Protein 8EXK (pdb70)

Secondary structure (DSSP, 8-state):
-HHHHHHHHHHT-HHHHHHHHHHHS-----HHHHSGGGGGG-S-TT----TTTEEE-S-SS--EEEEEEEEETTTTEEEEEEPPPPTTTHHHHHHHHHHTTB-EEEE-S-SEETTEE-S---S-SSTTS-EEETTTTEEEEEEEEEE-SSEEEEEEEEEETTT--EEEEEEEEE-S--TT---S-HHHHHHHHHHHHHTTTT-TTSBPEEEESSSSSSHHHHHHHHHHHHHHHHHHT-GGG--HHHHHHHHTTTSTT-S-SHHHHHHHHHHHHHHHHHHHT-TTHHHHHHHHHT---/--S--

Structure (mmCIF, N/CA/C/O backbone):
data_8EXK
#
_entry.id   8EXK
#
_cell.length_a   88.493
_cell.length_b   88.493
_cell.length_c   130.411
_cell.angle_alpha   90.000
_cell.angle_beta   90.000
_cell.angle_gamma   90.000
#
_symmetry.space_group_name_H-M   'P 43 21 2'
#
loop_
_entity.id
_entity.type
_entity.pdbx_description
1 polymer 'Tyrosine-protein phosphatase non-receptor type 1'
2 polymer 'Tyrosine-protein kinase JAK2 activation loop peptide'
3 non-polymer 'PHOSPHATE ION'
4 water water
#
loop_
_atom_site.group_PDB
_atom_site.id
_atom_site.type_symbol
_atom_site.label_atom_id
_atom_site.label_alt_id
_atom_site.label_comp_id
_atom_site.label_asym_id
_atom_site.label_entity_id
_atom_site.label_seq_id
_atom_site.pdbx_PDB_ins_code
_atom_site.Cartn_x
_atom_site.Cartn_y
_atom_site.Cartn_z
_atom_site.occupancy
_atom_site.B_iso_or_equiv
_atom_site.auth_seq_id
_atom_site.auth_comp_id
_atom_site.auth_asym_id
_atom_site.auth_atom_id
_atom_site.pdbx_PDB_model_num
ATOM 1 N N . MET A 1 1 ? -8.659 -35.143 -20.115 1.00 91.17 3 MET A N 1
ATOM 2 C CA . MET A 1 1 ? -7.687 -35.093 -19.022 1.00 91.64 3 MET A CA 1
ATOM 3 C C . MET A 1 1 ? -8.340 -34.521 -17.766 1.00 87.55 3 MET A C 1
ATOM 4 O O . MET A 1 1 ? -7.941 -34.827 -16.637 1.00 85.64 3 MET A O 1
ATOM 9 N N . GLU A 1 2 ? -9.357 -33.685 -17.986 1.00 86.82 4 GLU A N 1
ATOM 10 C CA . GLU A 1 2 ? -10.108 -33.108 -16.878 1.00 86.87 4 GLU A CA 1
ATOM 11 C C . GLU A 1 2 ? -10.862 -34.173 -16.100 1.00 90.69 4 GLU A C 1
ATOM 12 O O . GLU A 1 2 ? -11.153 -33.983 -14.912 1.00 91.66 4 GLU A O 1
ATOM 18 N N . LYS A 1 3 ? -11.204 -35.286 -16.755 1.00 88.09 5 LYS A N 1
ATOM 19 C CA . LYS A 1 3 ? -11.811 -36.402 -16.042 1.00 86.26 5 LYS A CA 1
ATOM 20 C C . LYS A 1 3 ? -10.911 -36.855 -14.903 1.00 86.73 5 LYS A C 1
ATOM 21 O O . LYS A 1 3 ? -11.337 -36.911 -13.743 1.00 88.09 5 LYS A O 1
ATOM 23 N N . GLU A 1 4 ? -9.646 -37.147 -15.214 1.00 87.20 6 GLU A N 1
ATOM 24 C CA . GLU A 1 4 ? -8.707 -37.604 -14.195 1.00 87.88 6 GLU A CA 1
ATOM 25 C C . GLU A 1 4 ? -8.541 -36.578 -13.077 1.00 88.53 6 GLU A C 1
ATOM 26 O O . GLU A 1 4 ? -8.383 -36.957 -11.910 1.00 84.40 6 GLU A O 1
ATOM 32 N N . PHE A 1 5 ? -8.595 -35.280 -13.404 1.00 90.07 7 PHE A N 1
ATOM 33 C CA . PHE A 1 5 ? -8.433 -34.242 -12.387 1.00 85.26 7 PHE A CA 1
ATOM 34 C C . PHE A 1 5 ? -9.687 -34.097 -11.532 1.00 84.94 7 PHE A C 1
ATOM 35 O O . PHE A 1 5 ? -9.596 -33.992 -10.304 1.00 83.09 7 PHE A O 1
ATOM 43 N N . GLU A 1 6 ? -10.862 -34.050 -12.168 1.00 86.18 8 GLU A N 1
ATOM 44 C CA . GLU A 1 6 ? -12.102 -33.911 -11.409 1.00 86.56 8 GLU A CA 1
ATOM 45 C C . GLU A 1 6 ? -12.261 -35.049 -10.408 1.00 86.13 8 GLU A C 1
ATOM 46 O O . GLU A 1 6 ? -12.749 -34.842 -9.290 1.00 85.69 8 GLU A O 1
ATOM 48 N N . GLN A 1 7 ? -11.820 -36.253 -10.782 1.00 84.49 9 GLN A N 1
ATOM 49 C CA . GLN A 1 7 ? -11.933 -37.403 -9.891 1.00 85.43 9 GLN A CA 1
ATOM 50 C C . GLN A 1 7 ? -11.021 -37.258 -8.678 1.00 85.83 9 GLN A C 1
ATOM 51 O O . GLN A 1 7 ? -11.471 -37.387 -7.532 1.00 84.35 9 GLN A O 1
ATOM 57 N N . ILE A 1 8 ? -9.728 -37.011 -8.914 1.00 87.22 10 ILE A N 1
ATOM 58 C CA . ILE A 1 8 ? -8.772 -36.898 -7.815 1.00 81.76 10 ILE A CA 1
ATOM 59 C C . ILE A 1 8 ? -9.204 -35.812 -6.842 1.00 81.63 10 ILE A C 1
ATOM 60 O O . ILE A 1 8 ? -9.043 -35.949 -5.623 1.00 81.77 10 ILE A O 1
ATOM 65 N N . ASP A 1 9 ? -9.770 -34.721 -7.363 1.00 83.52 11 ASP A N 1
ATOM 66 C CA . ASP A 1 9 ? -10.185 -33.617 -6.506 1.00 83.16 11 ASP A CA 1
ATOM 67 C C . ASP A 1 9 ? -11.362 -34.012 -5.622 1.00 84.94 11 ASP A C 1
ATOM 68 O O . ASP A 1 9 ? -11.417 -33.628 -4.447 1.00 85.11 11 ASP A O 1
ATOM 73 N N . LYS A 1 10 ? -12.317 -34.769 -6.167 1.00 85.22 12 LYS A N 1
ATOM 74 C CA . LYS A 1 10 ? -13.416 -35.264 -5.345 1.00 83.46 12 LYS A CA 1
ATOM 75 C C . LYS A 1 10 ? -12.917 -36.304 -4.350 1.00 83.72 12 LYS A C 1
ATOM 76 O O . LYS A 1 10 ? -13.248 -36.254 -3.160 1.00 84.81 12 LYS A O 1
ATOM 78 N N . SER A 1 11 ? -12.094 -37.243 -4.820 1.00 84.57 13 SER A N 1
ATOM 79 C CA . SER A 1 11 ? -11.572 -38.296 -3.958 1.00 85.61 13 SER A CA 1
ATOM 80 C C . SER A 1 11 ? -10.512 -37.798 -2.978 1.00 82.55 13 SER A C 1
ATOM 81 O O . SER A 1 11 ? -10.238 -38.485 -1.987 1.00 76.90 13 SER A O 1
ATOM 84 N N . GLY A 1 12 ? -9.911 -36.638 -3.230 1.00 82.88 14 GLY A N 1
ATOM 85 C CA . GLY A 1 12 ? -8.898 -36.098 -2.329 1.00 82.69 14 GLY A CA 1
ATOM 86 C C . GLY A 1 12 ? -7.625 -36.917 -2.260 1.00 81.56 14 GLY A C 1
ATOM 87 O O . GLY A 1 12 ? -7.039 -37.062 -1.178 1.00 78.37 14 GLY A O 1
ATOM 88 N N . SER A 1 13 ? -7.173 -37.442 -3.398 1.00 79.63 15 SER A N 1
ATOM 89 C CA . SER A 1 13 ? -6.072 -38.396 -3.450 1.00 80.27 15 SER A CA 1
ATOM 90 C C . SER A 1 13 ? -4.737 -37.759 -3.824 1.00 78.56 15 SER A C 1
ATOM 91 O O . SER A 1 13 ? -3.771 -38.488 -4.081 1.00 75.36 15 SER A O 1
ATOM 94 N N . TRP A 1 14 ? -4.656 -36.423 -3.853 1.00 77.48 16 TRP A N 1
ATOM 95 C CA . TRP A 1 14 ? -3.464 -35.766 -4.388 1.00 74.27 16 TRP A CA 1
ATOM 96 C C . TRP A 1 14 ? -2.210 -36.147 -3.602 1.00 70.24 16 TRP A 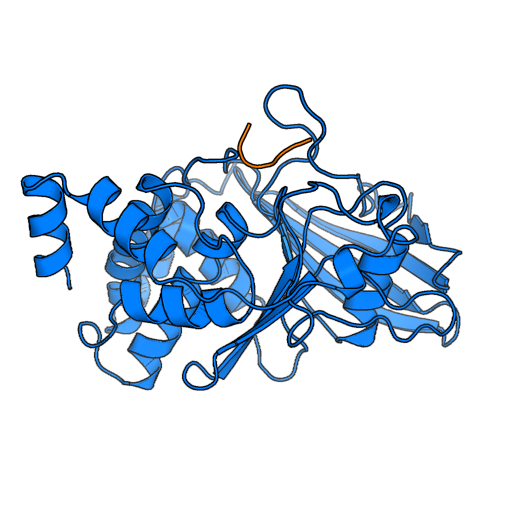C 1
ATOM 97 O O . TRP A 1 14 ? -1.154 -36.399 -4.194 1.00 70.16 16 TRP A O 1
ATOM 108 N N . ALA A 1 15 ? -2.309 -36.220 -2.273 1.00 69.27 17 ALA A N 1
ATOM 109 C CA . ALA A 1 15 ? -1.138 -36.588 -1.482 1.00 66.32 17 ALA A CA 1
ATOM 110 C C . ALA A 1 15 ? -0.740 -38.044 -1.703 1.00 69.63 17 ALA A C 1
ATOM 111 O O . ALA A 1 15 ? 0.450 -38.374 -1.662 1.00 69.28 17 ALA A O 1
ATOM 113 N N . ALA A 1 16 ? -1.712 -38.926 -1.936 1.00 70.92 18 ALA A N 1
ATOM 114 C CA . ALA A 1 16 ? -1.382 -40.316 -2.221 1.00 71.02 18 ALA A CA 1
ATOM 115 C C . ALA A 1 16 ? -0.671 -40.443 -3.560 1.00 68.21 18 ALA A C 1
ATOM 116 O O . ALA A 1 16 ? 0.292 -41.205 -3.690 1.00 68.82 18 ALA A O 1
ATOM 118 N N . ILE A 1 17 ? -1.132 -39.697 -4.564 1.00 71.82 19 ILE A N 1
ATOM 119 C CA . ILE A 1 17 ? -0.488 -39.724 -5.874 1.00 69.16 19 ILE A CA 1
ATOM 120 C C . ILE A 1 17 ? 0.927 -39.178 -5.784 1.00 69.54 19 ILE A C 1
ATOM 121 O O . ILE A 1 17 ? 1.867 -39.754 -6.348 1.00 67.75 19 ILE A O 1
ATOM 126 N N . TYR A 1 18 ? 1.103 -38.058 -5.076 1.00 67.95 20 TYR A N 1
ATOM 127 C CA . TYR A 1 18 ? 2.437 -37.489 -4.923 1.00 66.69 20 TYR A CA 1
ATOM 128 C C . TYR A 1 18 ? 3.366 -38.463 -4.208 1.00 66.85 20 TYR A C 1
ATOM 129 O O . TYR A 1 18 ? 4.528 -38.627 -4.601 1.00 64.68 20 TYR A O 1
ATOM 138 N N . GLN A 1 19 ? 2.867 -39.144 -3.173 1.00 69.61 21 GLN A N 1
ATOM 139 C CA . GLN A 1 19 ? 3.685 -40.151 -2.506 1.00 68.29 21 GLN A CA 1
ATOM 140 C C . GLN A 1 19 ? 4.009 -41.308 -3.444 1.00 65.93 21 GLN A C 1
ATOM 141 O O . GLN A 1 19 ? 5.110 -41.873 -3.386 1.00 65.56 21 GLN A O 1
ATOM 147 N N . ASP A 1 20 ? 3.069 -41.669 -4.325 1.00 66.60 22 ASP A N 1
ATOM 148 C CA . ASP A 1 20 ? 3.344 -42.717 -5.305 1.00 66.00 22 ASP A CA 1
ATOM 149 C C . ASP A 1 20 ? 4.522 -42.339 -6.196 1.00 66.32 22 ASP A C 1
ATOM 150 O O . ASP A 1 20 ? 5.368 -43.183 -6.512 1.00 64.72 22 ASP A O 1
ATOM 155 N N . ILE A 1 21 ? 4.602 -41.068 -6.595 1.00 66.08 23 ILE A N 1
ATOM 156 C CA . ILE A 1 21 ? 5.693 -40.627 -7.459 1.00 63.14 23 ILE A CA 1
ATOM 157 C C . ILE A 1 21 ? 7.026 -40.711 -6.725 1.00 56.28 23 ILE A C 1
ATOM 158 O O . ILE A 1 21 ? 8.008 -41.237 -7.261 1.00 55.32 23 ILE A O 1
ATOM 163 N N . ARG A 1 22 ? 7.071 -40.221 -5.480 1.00 58.69 24 ARG A N 1
ATOM 164 C CA . ARG A 1 22 ? 8.288 -40.319 -4.675 1.00 60.44 24 ARG A CA 1
ATOM 165 C C . ARG A 1 22 ? 8.775 -41.758 -4.587 1.00 59.83 24 ARG A C 1
ATOM 166 O O . ARG A 1 22 ? 9.976 -42.025 -4.696 1.00 59.38 24 ARG A O 1
ATOM 170 N N . HIS A 1 23 ? 7.853 -42.702 -4.398 1.00 64.92 25 HIS A N 1
ATOM 171 C CA . HIS A 1 23 ? 8.256 -44.095 -4.244 1.00 63.15 25 HIS A CA 1
ATOM 172 C C . HIS A 1 23 ? 8.821 -44.650 -5.545 1.00 57.31 25 HIS A C 1
ATOM 173 O O . HIS A 1 23 ? 9.844 -45.336 -5.540 1.00 60.35 25 HIS A O 1
ATOM 180 N N . GLU A 1 24 ? 8.190 -44.336 -6.670 1.00 59.69 26 GLU A N 1
ATOM 181 C CA . GLU A 1 24 ? 8.590 -44.885 -7.958 1.00 57.20 26 GLU A CA 1
ATOM 182 C C . GLU A 1 24 ? 9.767 -44.158 -8.600 1.00 55.71 26 GLU A C 1
ATOM 183 O O . GLU A 1 24 ? 10.339 -44.679 -9.568 1.00 52.34 26 GLU A O 1
ATOM 189 N N . ALA A 1 25 ? 10.143 -42.987 -8.089 1.00 54.61 27 ALA A N 1
ATOM 190 C CA . ALA A 1 25 ? 11.124 -42.140 -8.758 1.00 54.39 27 ALA A CA 1
ATOM 191 C C . ALA A 1 25 ? 12.501 -42.792 -8.808 1.00 50.37 27 ALA A C 1
ATOM 192 O O . ALA A 1 25 ? 12.904 -43.522 -7.899 1.00 51.42 27 ALA A O 1
ATOM 194 N N . SER A 1 26 ? 13.236 -42.490 -9.879 1.00 48.68 28 SER A N 1
ATOM 195 C CA . SER A 1 26 ? 14.577 -43.024 -10.061 1.00 47.38 28 SER A CA 1
ATOM 196 C C . SER A 1 26 ? 15.480 -42.673 -8.883 1.00 55.29 28 SER A C 1
ATOM 197 O O . SER A 1 26 ? 15.298 -41.659 -8.201 1.00 50.14 28 SER A O 1
ATOM 200 N N . ASP A 1 27 ? 16.481 -43.523 -8.664 1.00 50.91 29 ASP A N 1
ATOM 201 C CA . ASP A 1 27 ? 17.469 -43.331 -7.606 1.00 53.47 29 ASP A CA 1
ATOM 202 C C . ASP A 1 27 ? 18.818 -43.694 -8.216 1.00 53.42 29 ASP A C 1
ATOM 203 O O . ASP A 1 27 ? 19.160 -44.874 -8.318 1.00 60.48 29 ASP A O 1
ATOM 208 N N . PHE A 1 28 ? 19.553 -42.695 -8.665 1.00 45.51 30 PHE A N 1
ATOM 209 C CA . PHE A 1 28 ? 20.859 -42.889 -9.265 1.00 47.40 30 PHE A CA 1
ATOM 210 C C . PHE A 1 28 ? 21.934 -42.314 -8.352 1.00 47.99 30 PHE A C 1
ATOM 211 O O . PHE A 1 28 ? 21.640 -41.475 -7.493 1.00 52.76 30 PHE A O 1
ATOM 219 N N . PRO A 1 29 ? 23.184 -42.760 -8.475 1.00 44.29 31 PRO A N 1
ATOM 220 C CA . PRO A 1 29 ? 24.218 -42.297 -7.547 1.00 47.47 31 PRO A CA 1
ATOM 221 C C . PRO A 1 29 ? 24.614 -40.852 -7.820 1.00 50.72 31 PRO A C 1
ATOM 222 O O . PRO A 1 29 ? 24.523 -40.360 -8.948 1.00 45.97 31 PRO A O 1
ATOM 226 N N . CYS A 1 30 ? 25.101 -40.188 -6.769 1.00 53.18 32 CYS A N 1
ATOM 227 C CA . CYS A 1 30 ? 25.529 -38.789 -6.803 1.00 47.17 32 CYS A CA 1
ATOM 228 C C . CYS A 1 30 ? 26.921 -38.637 -6.215 1.00 49.35 32 CYS A C 1
ATOM 229 O O . CYS A 1 30 ? 27.158 -37.803 -5.341 1.00 51.69 32 CYS A O 1
ATOM 232 N N . ARG A 1 31 ? 27.876 -39.435 -6.697 1.00 48.65 33 ARG A N 1
ATOM 233 C CA . ARG A 1 31 ? 29.168 -39.525 -6.021 1.00 51.84 33 ARG A CA 1
ATOM 234 C C . ARG A 1 31 ? 29.946 -38.219 -6.104 1.00 50.65 33 ARG A C 1
ATOM 235 O O . ARG A 1 31 ? 30.522 -37.770 -5.106 1.00 50.60 33 ARG A O 1
ATOM 243 N N . VAL A 1 32 ? 30.012 -37.611 -7.293 1.00 47.65 34 VAL A N 1
ATOM 244 C CA . VAL A 1 32 ? 30.771 -36.372 -7.426 1.00 44.85 34 VAL A CA 1
ATOM 245 C C . VAL A 1 32 ? 30.217 -35.315 -6.481 1.00 46.67 34 VAL A C 1
ATOM 246 O O . VAL A 1 32 ? 30.976 -34.608 -5.806 1.00 45.92 34 VAL A O 1
ATOM 250 N N . ALA A 1 33 ? 28.886 -35.238 -6.363 1.00 42.96 35 ALA A N 1
ATOM 251 C CA . ALA A 1 33 ? 28.290 -34.233 -5.490 1.00 51.14 35 ALA A CA 1
ATOM 252 C C . ALA A 1 33 ? 28.669 -34.448 -4.030 1.00 54.01 35 ALA A C 1
ATOM 253 O O . ALA A 1 33 ? 28.763 -33.475 -3.267 1.00 48.97 35 ALA A O 1
ATOM 255 N N . LYS A 1 34 ? 28.901 -35.700 -3.619 1.00 51.44 36 LYS A N 1
ATOM 256 C CA . LYS A 1 34 ? 29.170 -35.995 -2.214 1.00 50.58 36 LYS A CA 1
ATOM 257 C C . LYS A 1 34 ? 30.650 -35.959 -1.846 1.00 48.05 36 LYS A C 1
ATOM 258 O O . LYS A 1 34 ? 30.976 -36.113 -0.665 1.00 55.88 36 LYS A O 1
ATOM 264 N N . LEU A 1 35 ? 31.546 -35.773 -2.806 1.00 46.76 37 LEU A N 1
ATOM 265 C CA . LEU A 1 35 ? 32.957 -35.579 -2.501 1.00 47.89 37 LEU A CA 1
ATOM 266 C C . LEU A 1 35 ? 33.126 -34.443 -1.497 1.00 54.83 37 LEU A C 1
ATOM 267 O O . LEU A 1 35 ? 32.347 -33.476 -1.510 1.00 52.55 37 LEU A O 1
ATOM 272 N N . PRO A 1 36 ? 34.123 -34.523 -0.610 1.00 55.66 38 PRO A N 1
ATOM 273 C CA . PRO A 1 36 ? 34.275 -33.469 0.403 1.00 54.79 38 PRO A CA 1
ATOM 274 C C . PRO A 1 36 ? 34.702 -32.134 -0.181 1.00 52.73 38 PRO A C 1
ATOM 275 O O . PRO A 1 36 ? 34.284 -31.091 0.333 1.00 53.90 38 PRO A O 1
ATOM 279 N N . LYS A 1 37 ? 35.518 -32.130 -1.238 1.00 51.18 39 LYS A N 1
ATOM 280 C CA . LYS A 1 37 ? 35.897 -30.873 -1.863 1.00 50.81 39 LYS A CA 1
ATOM 281 C C . LYS A 1 37 ? 34.714 -30.149 -2.493 1.00 52.33 39 LYS A C 1
ATOM 282 O O . LYS A 1 37 ? 34.860 -28.984 -2.867 1.00 50.83 39 LYS A O 1
ATOM 288 N N . ASN A 1 38 ? 33.558 -30.802 -2.626 1.00 50.04 40 ASN A N 1
ATOM 289 C CA . ASN A 1 38 ? 32.371 -30.179 -3.194 1.00 49.71 40 ASN A CA 1
ATOM 290 C C . ASN A 1 38 ? 31.322 -29.857 -2.146 1.00 50.62 40 ASN A C 1
ATOM 291 O O . ASN A 1 38 ? 30.208 -29.456 -2.504 1.00 52.26 40 ASN A O 1
ATOM 296 N N . LYS A 1 39 ? 31.648 -30.003 -0.862 1.00 48.66 41 LYS A N 1
ATOM 297 C CA . LYS A 1 39 ? 30.652 -29.722 0.166 1.00 50.88 41 LYS A CA 1
ATOM 298 C C . LYS A 1 39 ? 30.196 -28.264 0.120 1.00 53.64 41 LYS A C 1
ATOM 299 O O . LYS A 1 39 ? 29.009 -27.975 0.316 1.00 51.27 41 LYS A O 1
ATOM 302 N N . ASN A 1 40 ? 31.115 -27.331 -0.156 1.00 50.79 42 ASN A N 1
ATOM 303 C CA . ASN A 1 40 ? 30.752 -25.917 -0.162 1.00 54.15 42 ASN A CA 1
ATOM 304 C C . ASN A 1 40 ? 30.115 -25.472 -1.475 1.00 55.98 42 ASN A C 1
ATOM 305 O O . ASN A 1 40 ? 29.790 -24.288 -1.615 1.00 50.50 42 ASN A O 1
ATOM 310 N N . ARG A 1 41 ? 29.927 -26.380 -2.431 1.00 50.59 43 ARG A N 1
ATOM 311 C CA . ARG A 1 41 ? 29.257 -26.059 -3.678 1.00 45.35 43 ARG A CA 1
ATOM 312 C C . ARG A 1 41 ? 27.806 -26.519 -3.700 1.00 46.67 43 ARG A C 1
ATOM 313 O O . ARG A 1 41 ? 27.128 -26.344 -4.716 1.00 45.32 43 ARG A O 1
ATOM 321 N N . ASN A 1 42 ? 27.305 -27.074 -2.600 1.00 45.57 44 ASN A N 1
ATOM 322 C CA . ASN A 1 42 ? 25.932 -27.547 -2.509 1.00 45.80 44 ASN A CA 1
ATOM 323 C C . ASN A 1 42 ? 25.193 -26.723 -1.473 1.00 46.28 44 ASN A C 1
ATOM 324 O O . ASN A 1 42 ? 25.662 -26.586 -0.342 1.00 47.22 44 ASN A O 1
ATOM 329 N N . ARG A 1 43 ? 24.033 -26.186 -1.860 1.00 44.12 45 ARG A N 1
ATOM 330 C CA . ARG A 1 43 ? 23.252 -25.370 -0.938 1.00 46.67 45 ARG A CA 1
ATOM 331 C C . ARG A 1 43 ? 22.574 -26.231 0.121 1.00 54.07 45 ARG A C 1
ATOM 332 O O . ARG A 1 43 ? 22.546 -25.865 1.302 1.00 53.13 45 ARG A O 1
ATOM 340 N N . TYR A 1 44 ? 22.010 -27.371 -0.284 1.00 49.13 46 TYR A N 1
ATOM 341 C CA . TYR A 1 44 ? 21.350 -28.300 0.622 1.00 54.49 46 TYR A CA 1
ATOM 342 C C . TYR A 1 44 ? 22.059 -29.650 0.571 1.00 56.43 46 TYR A C 1
ATOM 343 O O . TYR A 1 44 ? 22.541 -30.075 -0.486 1.00 51.33 46 TYR A O 1
ATOM 352 N N . ARG A 1 45 ? 22.146 -30.321 1.713 1.00 59.44 47 ARG A N 1
ATOM 353 C CA . ARG A 1 45 ? 22.900 -31.567 1.724 1.00 64.24 47 ARG A CA 1
ATOM 354 C C . ARG A 1 45 ? 22.060 -32.772 1.314 1.00 62.41 47 ARG A C 1
ATOM 355 O O . ARG A 1 45 ? 22.619 -33.854 1.115 1.00 63.04 47 ARG A O 1
ATOM 363 N N . ASP A 1 46 ? 20.749 -32.600 1.139 1.00 58.27 48 ASP A N 1
ATOM 364 C CA . ASP A 1 46 ? 19.879 -33.650 0.623 1.00 61.03 48 ASP A CA 1
ATOM 365 C C . ASP A 1 46 ? 19.358 -33.343 -0.779 1.00 57.42 48 ASP A C 1
ATOM 366 O O . ASP A 1 46 ? 18.340 -33.908 -1.193 1.00 53.85 48 ASP A O 1
ATOM 371 N N . VAL A 1 47 ? 20.022 -32.452 -1.517 1.00 55.99 49 VAL A N 1
ATOM 372 C CA . VAL A 1 47 ? 19.677 -32.166 -2.910 1.00 51.65 49 VAL A CA 1
ATOM 373 C C . VAL A 1 47 ? 20.967 -32.180 -3.721 1.00 48.70 49 VAL A C 1
ATOM 374 O O . VAL A 1 47 ? 21.815 -31.292 -3.561 1.00 46.87 49 VAL A O 1
ATOM 378 N N . SER A 1 48 ? 21.122 -33.182 -4.587 1.00 41.97 50 SER A N 1
ATOM 379 C CA . SER A 1 48 ? 22.342 -33.328 -5.370 1.00 43.11 50 SER A CA 1
ATOM 380 C C . SER A 1 48 ? 22.001 -33.716 -6.800 1.00 43.87 50 SER A C 1
ATOM 381 O O . SER A 1 48 ? 20.959 -34.337 -7.047 1.00 43.60 50 SER A O 1
ATOM 384 N N . PRO A 1 49 ? 22.857 -33.368 -7.762 1.00 39.82 51 PRO A N 1
ATOM 385 C CA . PRO A 1 49 ? 22.684 -33.881 -9.127 1.00 39.59 51 PRO A CA 1
ATOM 386 C C . PRO A 1 49 ? 23.173 -35.324 -9.250 1.00 41.55 51 PRO A C 1
ATOM 387 O O . PRO A 1 49 ? 24.188 -35.698 -8.660 1.00 41.16 51 PRO A O 1
ATOM 391 N N . PHE A 1 50 ? 22.439 -36.130 -10.033 1.00 42.78 52 PHE A N 1
ATOM 392 C CA . PHE A 1 50 ? 22.924 -37.453 -10.429 1.00 41.94 52 PHE A CA 1
ATOM 393 C C . PHE A 1 50 ? 24.214 -37.330 -11.226 1.00 43.66 52 PHE A C 1
ATOM 394 O O . PHE A 1 50 ? 24.389 -36.397 -12.018 1.00 42.67 52 PHE A O 1
ATOM 402 N N . ASP A 1 51 ? 25.113 -38.297 -11.032 1.00 38.64 53 ASP A N 1
ATOM 403 C CA . ASP A 1 51 ? 26.364 -38.308 -11.784 1.00 37.57 53 ASP A CA 1
ATOM 404 C C . ASP A 1 51 ? 26.131 -38.315 -13.289 1.00 39.94 53 ASP A C 1
ATOM 405 O O . ASP A 1 51 ? 26.933 -37.749 -14.047 1.00 41.18 53 ASP A O 1
ATOM 410 N N . HIS A 1 52 ? 25.093 -39.024 -13.753 1.00 39.43 54 HIS A N 1
ATOM 411 C CA . HIS A 1 52 ? 24.984 -39.300 -15.181 1.00 39.71 54 HIS A CA 1
ATOM 412 C C . HIS A 1 52 ? 24.445 -38.108 -15.952 1.00 36.72 54 HIS A C 1
ATOM 413 O O . HIS A 1 52 ? 24.705 -37.986 -17.153 1.00 37.57 54 HIS A O 1
ATOM 420 N N . SER A 1 53 ? 23.719 -37.222 -15.288 1.00 38.49 55 SER A N 1
ATOM 421 C CA . SER A 1 53 ? 23.115 -36.082 -15.960 1.00 40.47 55 SER A CA 1
ATOM 422 C C . SER A 1 53 ? 23.600 -34.734 -15.419 1.00 46.13 55 SER A C 1
ATOM 423 O O . SER A 1 53 ? 22.973 -33.706 -15.711 1.00 42.30 55 SER A O 1
ATOM 426 N N . ARG A 1 54 ? 24.689 -34.702 -14.644 1.00 40.10 56 ARG A N 1
ATOM 427 C CA . ARG A 1 54 ? 25.138 -33.447 -14.061 1.00 40.58 56 ARG A CA 1
ATOM 428 C C . ARG A 1 54 ? 25.876 -32.618 -15.109 1.00 41.57 56 ARG A C 1
ATOM 429 O O . ARG A 1 54 ? 26.504 -33.148 -16.031 1.00 37.33 56 ARG A O 1
ATOM 437 N N . ILE A 1 55 ? 25.771 -31.300 -14.979 1.00 41.91 57 ILE A N 1
ATOM 438 C CA . ILE A 1 55 ? 26.521 -30.399 -15.849 1.00 41.15 57 ILE A CA 1
ATOM 439 C C . ILE A 1 55 ? 27.967 -30.347 -15.369 1.00 41.94 57 ILE A C 1
ATOM 440 O O . ILE A 1 55 ? 28.224 -30.187 -14.173 1.00 42.12 57 ILE A O 1
ATOM 445 N N . LYS A 1 56 ? 28.914 -30.482 -16.298 1.00 39.00 58 LYS A N 1
ATOM 446 C CA . LYS A 1 56 ? 30.335 -30.361 -15.995 1.00 45.56 58 LYS A CA 1
ATOM 447 C C . LYS A 1 56 ? 30.863 -29.020 -16.500 1.00 43.50 58 LYS A C 1
ATOM 448 O O . LYS A 1 56 ? 30.746 -28.714 -17.690 1.00 44.35 58 LYS A O 1
ATOM 454 N N . LEU A 1 57 ? 31.477 -28.243 -15.606 1.00 44.92 59 LEU A N 1
ATOM 455 C CA . LEU A 1 57 ? 32.227 -27.064 -16.035 1.00 44.71 59 LEU A CA 1
ATOM 456 C C . LEU A 1 57 ? 33.430 -27.488 -16.863 1.00 47.55 59 LEU A C 1
ATOM 457 O O . LEU A 1 57 ? 34.041 -28.524 -16.601 1.00 48.70 59 LEU A O 1
ATOM 462 N N . HIS A 1 58 ? 33.772 -26.690 -17.875 1.00 44.45 60 HIS A N 1
ATOM 463 C CA . HIS A 1 58 ? 34.940 -26.984 -18.702 1.00 47.33 60 HIS A CA 1
ATOM 464 C C . HIS A 1 58 ? 36.172 -26.440 -17.977 1.00 57.34 60 HIS A C 1
ATOM 465 O O . HIS A 1 58 ? 36.784 -25.436 -18.347 1.00 56.80 60 HIS A O 1
ATOM 472 N N . GLN A 1 59 ? 36.527 -27.143 -16.908 1.00 60.32 61 GLN A N 1
ATOM 473 C CA . GLN A 1 59 ? 37.475 -26.663 -15.917 1.00 62.14 61 GLN A CA 1
ATOM 474 C C . GLN A 1 59 ? 38.367 -27.813 -15.479 1.00 67.75 61 GLN A C 1
ATOM 475 O O . GLN A 1 59 ? 37.877 -28.915 -15.209 1.00 63.19 61 GLN A O 1
ATOM 481 N N . GLU A 1 60 ? 39.673 -27.560 -15.392 1.00 73.18 62 GLU A N 1
ATOM 482 C CA . GLU A 1 60 ? 40.565 -28.623 -14.936 1.00 77.11 62 GLU A CA 1
ATOM 483 C C . GLU A 1 60 ? 40.572 -28.720 -13.416 1.00 74.15 62 GLU A C 1
ATOM 484 O O . GLU A 1 60 ? 40.662 -29.822 -12.859 1.00 70.24 62 GLU A O 1
ATOM 490 N N . ASP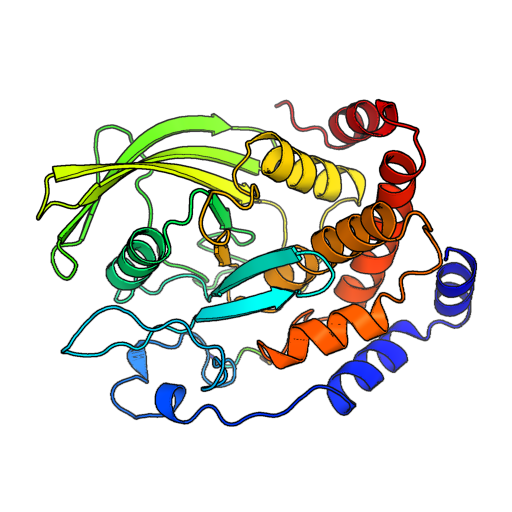 A 1 61 ? 40.468 -27.577 -12.739 1.00 73.83 63 ASP A N 1
ATOM 491 C CA . ASP A 1 61 ? 40.480 -27.525 -11.284 1.00 74.26 63 ASP A CA 1
ATOM 492 C C . ASP A 1 61 ? 39.387 -28.412 -10.702 1.00 71.65 63 ASP A C 1
ATOM 493 O O . ASP A 1 61 ? 39.661 -29.490 -10.164 1.00 73.14 63 ASP A O 1
ATOM 498 N N . ASN A 1 62 ? 38.143 -27.965 -10.821 1.00 64.19 64 ASN A N 1
ATOM 499 C CA . ASN A 1 62 ? 37.014 -28.691 -10.261 1.00 57.09 64 ASN A CA 1
ATOM 500 C C . ASN A 1 62 ? 35.832 -28.446 -11.180 1.00 53.74 64 ASN A C 1
ATOM 501 O O . ASN A 1 62 ? 35.378 -27.305 -11.311 1.00 48.93 64 ASN A O 1
ATOM 506 N N . ASP A 1 63 ? 35.322 -29.506 -11.802 1.00 47.65 65 ASP A N 1
ATOM 507 C CA . ASP A 1 63 ? 34.277 -29.343 -12.798 1.00 43.74 65 ASP A CA 1
ATOM 508 C C . ASP A 1 63 ? 32.873 -29.407 -12.213 1.00 41.66 65 ASP A C 1
ATOM 509 O O . ASP A 1 63 ? 31.907 -29.491 -12.971 1.00 42.92 65 ASP A O 1
ATOM 514 N N . TYR A 1 64 ? 32.733 -29.368 -10.894 1.00 40.42 66 TYR A N 1
ATOM 515 C CA . TYR A 1 64 ? 31.455 -29.633 -10.266 1.00 42.08 66 TYR A CA 1
ATOM 516 C C . TYR A 1 64 ? 30.616 -28.368 -10.106 1.00 44.47 66 TYR A C 1
ATOM 517 O O . TYR A 1 64 ? 31.110 -27.333 -9.643 1.00 41.31 66 TYR A O 1
ATOM 526 N N . ILE A 1 65 ? 29.336 -28.480 -10.450 1.00 40.68 67 ILE A N 1
ATOM 527 C CA . ILE A 1 65 ? 28.313 -27.509 -10.081 1.00 40.11 67 ILE A CA 1
ATOM 528 C C . ILE A 1 65 ? 27.031 -28.295 -9.829 1.00 41.99 67 ILE A C 1
ATOM 529 O O . ILE A 1 65 ? 26.752 -29.278 -10.520 1.00 43.79 67 ILE A O 1
ATOM 534 N N . ASN A 1 66 ? 26.252 -27.875 -8.839 1.00 39.12 68 ASN A N 1
ATOM 535 C CA . ASN A 1 66 ? 24.991 -28.543 -8.530 1.00 41.35 68 ASN A CA 1
ATOM 536 C C . ASN A 1 66 ? 23.968 -28.123 -9.587 1.00 44.98 68 ASN A C 1
ATOM 537 O O . ASN A 1 66 ? 23.190 -27.186 -9.396 1.00 39.76 68 ASN A O 1
ATOM 542 N N . ALA A 1 67 ? 23.978 -28.836 -10.715 1.00 43.20 69 ALA A N 1
ATOM 543 C CA . ALA A 1 67 ? 23.115 -28.562 -11.856 1.00 38.98 69 ALA A CA 1
ATOM 544 C C . ALA A 1 67 ? 22.965 -29.838 -12.680 1.00 38.85 69 ALA A C 1
ATOM 545 O O . ALA A 1 67 ? 23.927 -30.598 -12.818 1.00 37.97 69 ALA A O 1
ATOM 547 N N . SER A 1 68 ? 21.776 -30.035 -13.261 1.00 40.18 70 SER A N 1
ATOM 548 C CA . SER A 1 68 ? 21.411 -31.252 -13.988 1.00 42.41 70 SER A CA 1
ATOM 549 C C . SER A 1 68 ? 20.812 -30.926 -15.349 1.00 38.74 70 SER A C 1
ATOM 550 O O . SER A 1 68 ? 19.927 -30.073 -15.452 1.00 38.75 70 SER A O 1
ATOM 553 N N . LEU A 1 69 ? 21.246 -31.651 -16.378 1.00 38.33 71 LEU A N 1
ATOM 554 C CA . LEU A 1 69 ? 20.642 -31.569 -17.704 1.00 36.72 71 LEU A CA 1
ATOM 555 C C . LEU A 1 69 ? 19.429 -32.491 -17.792 1.00 41.41 71 LEU A C 1
ATOM 556 O O . LEU A 1 69 ? 19.558 -33.717 -17.686 1.00 43.83 71 LEU A O 1
ATOM 561 N N . ILE A 1 70 ? 18.254 -31.906 -17.985 1.00 38.95 72 ILE A N 1
ATOM 562 C CA . ILE A 1 70 ? 17.011 -32.656 -18.105 1.00 40.26 72 ILE A CA 1
ATOM 563 C C . ILE A 1 70 ? 16.662 -32.662 -19.585 1.00 47.24 72 ILE A C 1
ATOM 564 O O . ILE A 1 70 ? 16.164 -31.671 -20.123 1.00 41.55 72 ILE A O 1
ATOM 569 N N . LYS A 1 71 ? 16.955 -33.781 -20.255 1.00 43.05 73 LYS A N 1
ATOM 570 C CA . LYS A 1 71 ? 16.811 -33.894 -21.702 1.00 45.94 73 LYS A CA 1
ATOM 571 C C . LYS A 1 71 ? 15.551 -34.699 -22.014 1.00 47.05 73 LYS A C 1
ATOM 572 O O . LYS A 1 71 ? 15.533 -35.917 -21.835 1.00 43.93 73 LYS A O 1
ATOM 578 N N . MET A 1 72 ? 14.498 -34.020 -22.466 1.00 43.90 74 MET A N 1
ATOM 579 C CA . MET A 1 72 ? 13.235 -34.678 -22.804 1.00 49.17 74 MET A CA 1
ATOM 580 C C . MET A 1 72 ? 13.289 -35.046 -24.278 1.00 51.05 74 MET A C 1
ATOM 581 O O . MET A 1 72 ? 13.023 -34.214 -25.147 1.00 48.95 74 MET A O 1
ATOM 586 N N . GLU A 1 73 ? 13.638 -36.307 -24.554 1.00 52.93 75 GLU A N 1
ATOM 587 C CA . GLU A 1 73 ? 13.868 -36.752 -25.927 1.00 54.25 75 GLU A CA 1
ATOM 588 C C . GLU A 1 73 ? 12.627 -36.555 -26.790 1.00 55.81 75 GLU A C 1
ATOM 589 O O . GLU A 1 73 ? 12.705 -35.998 -27.891 1.00 57.55 75 GLU A O 1
ATOM 595 N N . GLU A 1 74 ? 11.469 -37.002 -26.299 1.00 53.77 76 GLU A N 1
ATOM 596 C CA . GLU A 1 74 ? 10.251 -36.934 -27.100 1.00 57.30 76 GLU A CA 1
ATOM 597 C C . GLU A 1 74 ? 9.782 -35.494 -27.272 1.00 58.68 76 GLU A C 1
ATOM 598 O O . GLU A 1 74 ? 9.440 -35.072 -28.382 1.00 60.72 76 GLU A O 1
ATOM 604 N N . ALA A 1 75 ? 9.751 -34.722 -26.186 1.00 55.16 77 ALA A N 1
ATOM 605 C CA . ALA A 1 75 ? 9.335 -33.331 -26.317 1.00 54.58 77 ALA A CA 1
ATOM 606 C C . ALA A 1 75 ? 10.390 -32.466 -27.004 1.00 52.49 77 ALA A C 1
ATOM 607 O O . ALA A 1 75 ? 10.090 -31.320 -27.351 1.00 55.75 77 ALA A O 1
ATOM 609 N N . GLN A 1 76 ? 11.598 -32.989 -27.218 1.00 52.83 78 GLN A N 1
ATOM 610 C CA . GLN A 1 76 ? 12.659 -32.314 -27.973 1.00 57.39 78 GLN A CA 1
ATOM 611 C C . GLN A 1 76 ? 13.091 -30.990 -27.334 1.00 58.16 78 GLN A C 1
ATOM 612 O O . GLN A 1 76 ? 13.468 -30.041 -28.030 1.00 53.03 78 GLN A O 1
ATOM 618 N N . ARG A 1 77 ? 13.058 -30.917 -26.008 1.00 54.73 79 ARG A N 1
ATOM 619 C CA . ARG A 1 77 ? 13.571 -29.768 -25.282 1.00 48.88 79 ARG A CA 1
ATOM 620 C C . ARG A 1 77 ? 14.470 -30.249 -24.155 1.00 50.14 79 ARG A C 1
ATOM 621 O O . ARG A 1 77 ? 14.230 -31.302 -23.557 1.00 46.91 79 ARG A O 1
ATOM 629 N N . SER A 1 78 ? 15.515 -29.471 -23.886 1.00 45.39 80 SER A N 1
ATOM 630 C CA . SER A 1 78 ? 16.419 -29.688 -22.766 1.00 48.84 80 SER A CA 1
ATOM 631 C C . SER A 1 78 ? 16.323 -28.508 -21.810 1.00 47.37 80 SER A C 1
ATOM 632 O O . SER A 1 78 ? 16.199 -27.357 -22.242 1.00 46.64 80 SER A O 1
ATOM 635 N N . TYR A 1 79 ? 16.360 -28.795 -20.514 1.00 43.65 81 TYR A N 1
ATOM 636 C CA . TYR A 1 79 ? 16.464 -27.765 -19.494 1.00 44.52 81 TYR A CA 1
ATOM 637 C C . TYR A 1 79 ? 17.670 -28.072 -18.621 1.00 45.42 81 TYR A C 1
ATOM 638 O O . TYR A 1 79 ? 18.041 -29.234 -18.439 1.00 40.10 81 TYR A O 1
ATOM 647 N N . ILE A 1 80 ? 18.298 -27.027 -18.096 1.00 38.79 82 ILE A N 1
ATOM 648 C CA . ILE A 1 80 ? 19.276 -27.173 -17.026 1.00 34.53 82 ILE A CA 1
ATOM 649 C C . ILE A 1 80 ? 18.611 -26.695 -15.746 1.00 41.42 82 ILE A C 1
ATOM 650 O O . ILE A 1 80 ? 18.204 -25.528 -15.646 1.00 38.73 82 ILE A O 1
ATOM 655 N N . LEU A 1 81 ? 18.439 -27.601 -14.787 1.00 33.78 83 LEU A N 1
ATOM 656 C CA . LEU A 1 81 ? 17.927 -27.206 -13.482 1.00 36.96 83 LEU A CA 1
ATOM 657 C C . LEU A 1 81 ? 19.082 -27.172 -12.497 1.00 39.26 83 LEU A C 1
ATOM 658 O O . LEU A 1 81 ? 19.934 -28.072 -12.483 1.00 38.42 83 LEU A O 1
ATOM 663 N N . THR A 1 82 ? 19.116 -26.111 -11.693 1.00 38.45 84 THR A N 1
ATOM 664 C CA . THR A 1 82 ? 20.243 -25.851 -10.817 1.00 38.59 84 THR A CA 1
ATOM 665 C C . THR A 1 82 ? 19.714 -25.183 -9.559 1.00 36.26 84 THR A C 1
ATOM 666 O O . THR A 1 82 ? 18.591 -24.686 -9.530 1.00 37.43 84 THR A O 1
ATOM 670 N N . GLN A 1 83 ? 20.516 -25.224 -8.501 1.00 38.73 85 GLN A N 1
ATOM 671 C CA . GLN A 1 83 ? 20.200 -24.501 -7.278 1.00 43.81 85 GLN A CA 1
ATOM 672 C C . GLN A 1 83 ? 20.477 -23.004 -7.464 1.00 38.59 85 GLN A C 1
ATOM 673 O O . GLN A 1 83 ? 21.275 -22.602 -8.315 1.00 37.94 85 GLN A O 1
ATOM 679 N N . GLY A 1 84 ? 19.817 -22.178 -6.652 1.00 38.73 86 GLY A N 1
ATOM 680 C CA . GLY A 1 84 ? 20.180 -20.779 -6.582 1.00 43.75 86 GLY A CA 1
ATOM 681 C C . GLY A 1 84 ? 21.640 -20.635 -6.192 1.00 41.51 86 GLY A C 1
ATOM 682 O O . GLY A 1 84 ? 22.084 -21.190 -5.184 1.00 42.38 86 GLY A O 1
ATOM 683 N N . PRO A 1 85 ? 22.423 -19.917 -7.006 1.00 40.09 87 PRO A N 1
ATOM 684 C CA . PRO A 1 85 ? 23.872 -19.833 -6.768 1.00 43.19 87 PRO A CA 1
ATOM 685 C C . PRO A 1 85 ? 24.221 -19.374 -5.355 1.00 39.50 87 PRO A C 1
ATOM 686 O O . PRO A 1 85 ? 23.475 -18.638 -4.708 1.00 40.14 87 PRO A O 1
ATOM 690 N N . LEU A 1 86 ? 25.362 -19.840 -4.881 1.00 40.70 88 LEU A N 1
ATOM 691 C CA . LEU A 1 86 ? 25.942 -19.487 -3.597 1.00 42.35 88 LEU A CA 1
ATOM 692 C C . LEU A 1 86 ? 26.959 -18.380 -3.799 1.00 43.41 88 LEU A C 1
ATOM 693 O O . LEU A 1 86 ? 27.424 -18.161 -4.924 1.00 40.09 88 LEU A O 1
ATOM 698 N N . PRO A 1 87 ? 27.349 -17.674 -2.727 1.00 43.97 89 PRO A N 1
ATOM 699 C CA . PRO A 1 87 ? 28.390 -16.635 -2.872 1.00 42.19 89 PRO A CA 1
ATOM 700 C C . PRO A 1 87 ? 29.619 -17.100 -3.617 1.00 45.05 89 PRO A C 1
ATOM 701 O O . PRO A 1 87 ? 30.204 -16.307 -4.366 1.00 40.16 89 PRO A O 1
ATOM 705 N N . ASN A 1 88 ? 30.005 -18.377 -3.487 1.00 45.81 90 ASN A N 1
ATOM 706 C CA . ASN A 1 88 ? 31.209 -18.878 -4.134 1.00 40.54 90 ASN A CA 1
ATOM 707 C C . ASN A 1 88 ? 30.948 -19.592 -5.459 1.00 42.57 90 ASN A C 1
ATOM 708 O O . ASN A 1 88 ? 31.910 -20.020 -6.110 1.00 42.88 90 ASN A O 1
ATOM 713 N N . THR A 1 89 ? 29.690 -19.726 -5.886 1.00 40.23 91 THR A N 1
ATOM 714 C CA . THR A 1 89 ? 29.383 -20.417 -7.136 1.00 42.84 91 THR A CA 1
ATOM 715 C C . THR A 1 89 ? 28.766 -19.505 -8.198 1.00 45.09 91 THR A C 1
ATOM 716 O O . THR A 1 89 ? 28.338 -20.002 -9.246 1.00 41.21 91 THR A O 1
ATOM 720 N N . CYS A 1 90 ? 28.742 -18.179 -7.973 1.00 43.50 92 CYS A N 1
ATOM 721 C CA . CYS A 1 90 ? 28.222 -17.262 -8.988 1.00 41.59 92 CYS A CA 1
ATOM 722 C C . CYS A 1 90 ? 29.062 -17.309 -10.253 1.00 37.85 92 CYS A C 1
AT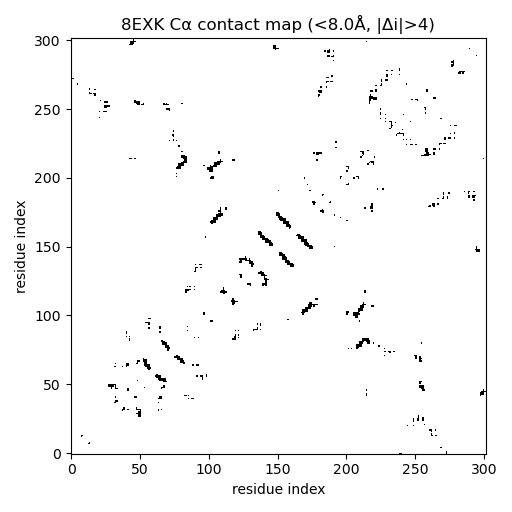OM 723 O O . CYS A 1 90 ? 28.523 -17.285 -11.366 1.00 41.19 92 CYS A O 1
ATOM 726 N N . GLY A 1 91 ? 30.381 -17.379 -10.109 1.00 37.38 93 GLY A N 1
ATOM 727 C CA . GLY A 1 91 ? 31.229 -17.519 -11.282 1.00 40.25 93 GLY A CA 1
ATOM 728 C C . GLY A 1 91 ? 31.010 -18.836 -12.015 1.00 45.92 93 GLY A C 1
ATOM 729 O O . GLY A 1 91 ? 31.026 -18.879 -13.253 1.00 40.21 93 GLY A O 1
ATOM 730 N N . HIS A 1 92 ? 30.829 -19.931 -11.262 1.00 40.37 94 HIS A N 1
ATOM 731 C CA . HIS A 1 92 ? 30.552 -21.227 -11.882 1.00 42.89 94 HIS A CA 1
ATOM 732 C C . HIS A 1 92 ? 29.220 -21.199 -12.614 1.00 37.25 94 HIS A C 1
ATOM 733 O O . HIS A 1 92 ? 29.112 -21.689 -13.743 1.00 38.38 94 HIS A O 1
ATOM 740 N N . PHE A 1 93 ? 28.197 -20.627 -11.978 1.00 34.33 95 PHE A N 1
ATOM 741 C CA . PHE A 1 93 ? 26.895 -20.490 -12.616 1.00 38.23 95 PHE A CA 1
ATOM 742 C C . PHE A 1 93 ? 27.015 -19.854 -13.998 1.00 39.11 95 PHE A C 1
ATOM 743 O O . PHE A 1 93 ? 26.498 -20.394 -14.983 1.00 35.04 95 PHE A O 1
ATOM 751 N N . TRP A 1 94 ? 27.717 -18.710 -14.100 1.00 38.26 96 TRP A N 1
ATOM 752 C CA . TRP A 1 94 ? 27.817 -18.025 -15.390 1.00 34.95 96 TRP A CA 1
ATOM 753 C C . TRP A 1 94 ? 28.819 -18.705 -16.315 1.00 37.49 96 TRP A C 1
ATOM 754 O O . TRP A 1 94 ? 28.673 -18.629 -17.539 1.00 33.93 96 TRP A O 1
ATOM 765 N N . GLU A 1 95 ? 29.848 -19.361 -15.764 1.00 36.90 97 GLU A N 1
ATOM 766 C CA . GLU A 1 95 ? 30.652 -20.259 -16.588 1.00 36.73 97 GLU A CA 1
ATOM 767 C C . GLU A 1 95 ? 29.765 -21.306 -17.251 1.00 36.08 97 GLU A C 1
ATOM 768 O O . GLU A 1 95 ? 29.877 -21.564 -18.455 1.00 36.67 97 GLU A O 1
ATOM 774 N N . MET A 1 96 ? 28.859 -21.899 -16.473 1.00 32.66 98 MET A N 1
ATOM 775 C CA . MET A 1 96 ? 27.935 -22.885 -17.020 1.00 34.78 98 MET A CA 1
ATOM 776 C C . MET A 1 96 ? 27.062 -22.279 -18.115 1.00 41.47 98 MET A C 1
ATOM 777 O O . MET A 1 96 ? 26.962 -22.833 -19.219 1.00 37.59 98 MET A O 1
ATOM 782 N N . VAL A 1 97 ? 26.426 -21.128 -17.825 1.00 38.51 99 VAL A N 1
ATOM 783 C CA . VAL A 1 97 ? 25.583 -20.459 -18.820 1.00 33.43 99 VAL A CA 1
ATOM 784 C C . VAL A 1 97 ? 26.343 -20.290 -20.126 1.00 35.83 99 VAL A C 1
ATOM 785 O O . VAL A 1 97 ? 25.826 -20.581 -21.211 1.00 34.91 99 VAL A O 1
ATOM 789 N N . TRP A 1 98 ? 27.587 -19.818 -20.032 1.00 35.01 100 TRP A N 1
ATOM 790 C CA . TRP A 1 98 ? 28.393 -19.567 -21.221 1.00 40.86 100 TRP A CA 1
ATOM 791 C C . TRP A 1 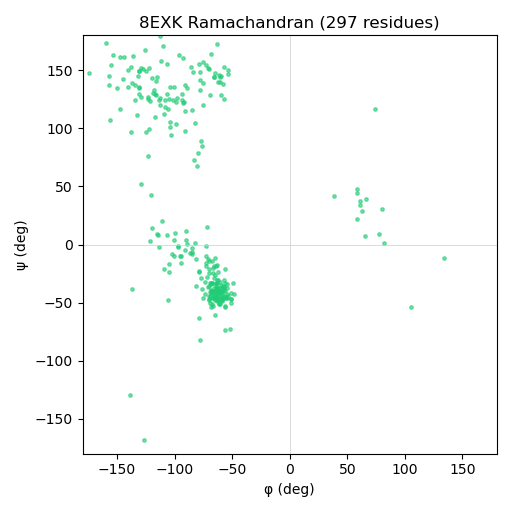98 ? 28.738 -20.863 -21.950 1.00 41.97 100 TRP A C 1
ATOM 792 O O . TRP A 1 98 ? 28.528 -20.978 -23.159 1.00 41.75 100 TRP A O 1
ATOM 803 N N . GLU A 1 99 ? 29.306 -21.837 -21.234 1.00 41.16 101 GLU A N 1
ATOM 804 C CA . GLU A 1 99 ? 29.781 -23.063 -21.880 1.00 41.82 101 GLU A CA 1
ATOM 805 C C . GLU A 1 99 ? 28.641 -23.865 -22.509 1.00 42.69 101 GLU A C 1
ATOM 806 O O . GLU A 1 99 ? 28.839 -24.491 -23.557 1.00 40.12 101 GLU A O 1
ATOM 812 N N . GLN A 1 100 ? 27.443 -23.834 -21.913 1.00 39.23 102 GLN A N 1
ATOM 813 C CA . GLN A 1 100 ? 26.283 -24.543 -22.453 1.00 39.04 102 GLN A CA 1
ATOM 814 C C . GLN A 1 100 ? 25.476 -23.705 -23.442 1.00 39.57 102 GLN A C 1
ATOM 815 O O . GLN A 1 100 ? 24.459 -24.186 -23.950 1.00 38.52 102 GLN A O 1
ATOM 821 N N . LYS A 1 101 ? 25.895 -22.463 -23.703 1.00 41.55 103 LYS A N 1
ATOM 822 C CA . LYS A 1 101 ? 25.288 -21.594 -24.712 1.00 39.77 103 LYS A CA 1
ATOM 823 C C . LYS A 1 101 ? 23.835 -21.273 -24.395 1.00 35.49 103 LYS A C 1
ATOM 824 O O . LYS A 1 101 ? 23.030 -21.037 -25.295 1.00 39.85 103 LYS A O 1
ATOM 830 N N . SER A 1 102 ? 23.484 -21.264 -23.114 1.00 35.97 104 SER A N 1
ATOM 831 C CA . SER A 1 102 ? 22.142 -20.874 -22.728 1.00 36.41 104 SER A CA 1
ATOM 832 C C . SER A 1 102 ? 21.875 -19.427 -23.150 1.00 42.97 104 SER A C 1
ATOM 833 O O . SER A 1 102 ? 22.769 -18.575 -23.151 1.00 35.52 104 SER A O 1
ATOM 836 N N . ARG A 1 103 ? 20.628 -19.160 -23.523 1.00 42.13 105 ARG A N 1
ATOM 837 C CA . ARG A 1 103 ? 20.205 -17.814 -23.871 1.00 44.09 105 ARG A CA 1
ATOM 838 C C . ARG A 1 103 ? 19.276 -17.218 -22.828 1.00 42.50 105 ARG A C 1
ATOM 839 O O . ARG A 1 103 ? 19.198 -15.994 -22.719 1.00 44.15 105 ARG A O 1
ATOM 847 N N . GLY A 1 104 ? 18.638 -18.048 -22.014 1.00 38.23 106 GLY A N 1
ATOM 848 C CA . GLY A 1 104 ? 17.730 -17.563 -20.999 1.00 39.48 106 GLY A CA 1
ATOM 849 C C . GLY A 1 104 ? 18.013 -18.181 -19.650 1.00 42.75 106 GLY A C 1
ATOM 850 O O . GLY A 1 104 ? 18.476 -19.320 -19.544 1.00 39.70 106 GLY A O 1
ATOM 851 N N . VAL A 1 105 ? 17.722 -17.406 -18.603 1.00 37.18 107 VAL A N 1
ATOM 852 C CA . VAL A 1 105 ? 17.717 -17.861 -17.221 1.00 35.93 107 VAL A CA 1
ATOM 853 C C . VAL A 1 105 ? 16.343 -17.569 -16.655 1.00 40.62 107 VAL A C 1
ATOM 854 O O . VAL A 1 105 ? 15.859 -16.431 -16.734 1.00 42.30 107 VAL A O 1
ATOM 858 N N . VAL A 1 106 ? 15.711 -18.589 -16.093 1.00 35.70 108 VAL A N 1
ATOM 859 C CA . VAL A 1 106 ? 14.445 -18.442 -15.396 1.00 37.03 108 VAL A CA 1
ATOM 860 C C . VAL A 1 106 ? 14.716 -18.612 -13.912 1.00 43.38 108 VAL A C 1
ATOM 861 O O . VAL A 1 106 ? 15.274 -19.632 -13.485 1.00 41.35 108 VAL A O 1
ATOM 865 N N . MET A 1 107 ? 14.331 -17.612 -13.127 1.00 39.38 109 MET A N 1
ATOM 866 C CA . MET A 1 107 ? 14.547 -17.604 -11.687 1.00 36.71 109 MET A CA 1
ATOM 867 C C . MET A 1 107 ? 13.191 -17.480 -11.027 1.00 41.80 109 MET A C 1
ATOM 868 O O . MET A 1 107 ? 12.441 -16.536 -11.315 1.00 45.85 109 MET A O 1
ATOM 873 N N . LEU A 1 108 ? 12.867 -18.431 -10.156 1.00 41.82 110 LEU A N 1
ATOM 874 C CA . LEU A 1 108 ? 11.518 -18.554 -9.632 1.00 46.91 110 LEU A CA 1
ATOM 875 C C . LEU A 1 108 ? 11.436 -18.252 -8.147 1.00 46.43 110 LEU A C 1
ATOM 876 O O . LEU A 1 108 ? 10.338 -18.292 -7.579 1.00 46.79 110 LEU A O 1
ATOM 881 N N . ASN A 1 109 ? 12.564 -17.961 -7.515 1.00 43.63 111 ASN A N 1
ATOM 882 C CA . ASN A 1 109 ? 12.657 -17.626 -6.104 1.00 50.50 111 ASN A CA 1
ATOM 883 C C . ASN A 1 109 ? 13.014 -16.145 -5.950 1.00 51.13 111 ASN A C 1
ATOM 884 O O . ASN A 1 109 ? 13.341 -15.456 -6.919 1.00 47.18 111 ASN A O 1
ATOM 889 N N . ARG A 1 110 ? 12.950 -15.656 -4.716 1.00 52.50 112 ARG A N 1
ATOM 890 C CA . ARG A 1 110 ? 13.522 -14.364 -4.360 1.00 53.35 112 ARG A CA 1
ATOM 891 C C . ARG A 1 110 ? 14.791 -14.578 -3.539 1.00 56.65 112 ARG A C 1
ATOM 892 O O . ARG A 1 110 ? 14.979 -15.623 -2.911 1.00 59.11 112 ARG A O 1
ATOM 900 N N . VAL A 1 111 ? 15.681 -13.582 -3.575 1.00 56.92 113 VAL A N 1
ATOM 901 C CA . VAL A 1 111 ? 16.975 -13.718 -2.907 1.00 57.06 113 VAL A CA 1
ATOM 902 C C . VAL A 1 111 ? 16.789 -13.934 -1.407 1.00 60.55 113 VAL A C 1
ATOM 903 O O . VAL A 1 111 ? 17.520 -14.713 -0.784 1.00 64.04 113 VAL A O 1
ATOM 907 N N . MET A 1 112 ? 15.803 -13.272 -0.809 1.00 61.51 114 MET A N 1
ATOM 908 C CA . MET A 1 112 ? 15.419 -13.512 0.577 1.00 68.24 114 MET A CA 1
ATOM 909 C C . MET A 1 112 ? 13.943 -13.887 0.614 1.00 68.26 114 MET A C 1
ATOM 910 O O . MET A 1 112 ? 13.102 -13.148 0.095 1.00 71.04 114 MET A O 1
ATOM 912 N N . GLU A 1 113 ? 13.633 -15.036 1.213 1.00 70.41 115 GLU A N 1
ATOM 913 C CA . GLU A 1 113 ? 12.265 -15.536 1.302 1.00 70.37 115 GLU A CA 1
ATOM 914 C C . GLU A 1 113 ? 11.978 -15.939 2.740 1.00 77.78 115 GLU A C 1
ATOM 915 O O . GLU A 1 113 ? 12.749 -16.702 3.335 1.00 78.19 115 GLU A O 1
ATOM 921 N N . LYS A 1 114 ? 10.859 -15.442 3.278 1.00 77.46 116 LYS A N 1
ATOM 922 C CA . LYS A 1 114 ? 10.421 -15.675 4.654 1.00 81.55 116 LYS A CA 1
ATOM 923 C C . LYS A 1 114 ? 11.572 -15.689 5.659 1.00 83.42 116 LYS A C 1
ATOM 924 O O . LYS A 1 114 ? 11.605 -16.530 6.565 1.00 81.73 116 LYS A O 1
ATOM 930 N N . GLY A 1 115 ? 12.520 -14.762 5.508 1.00 88.26 117 GLY A N 1
ATOM 931 C CA . GLY A 1 115 ? 13.626 -14.646 6.440 1.00 83.41 117 GLY A CA 1
ATOM 932 C C . GLY A 1 115 ? 14.965 -15.148 5.936 1.00 83.10 117 GLY A C 1
ATOM 933 O O . GLY A 1 115 ? 15.956 -14.410 5.969 1.00 87.25 117 GLY A O 1
ATOM 934 N N . SER A 1 116 ? 15.014 -16.393 5.466 1.00 83.81 118 SER A N 1
ATOM 935 C CA . SER A 1 116 ? 16.284 -17.043 5.163 1.00 81.30 118 SER A CA 1
ATOM 936 C C . SER A 1 116 ? 16.794 -16.680 3.770 1.00 79.12 118 SER A C 1
ATOM 937 O O . SER A 1 116 ? 16.018 -16.435 2.839 1.00 79.27 118 SER A O 1
ATOM 940 N N . LEU A 1 117 ? 18.122 -16.648 3.637 1.00 75.18 119 LEU A N 1
ATOM 941 C CA . LEU A 1 117 ? 18.751 -16.383 2.348 1.00 70.87 119 LEU A CA 1
ATOM 942 C C . LEU A 1 117 ? 18.647 -17.624 1.471 1.00 71.71 119 LEU A C 1
ATOM 943 O O . LEU A 1 117 ? 19.150 -18.697 1.831 1.00 69.72 119 LEU A O 1
ATOM 945 N N . LYS A 1 118 ? 17.985 -17.476 0.324 1.00 65.13 120 LYS A N 1
ATOM 946 C CA . LYS A 1 118 ? 17.740 -18.580 -0.592 1.00 64.85 120 LYS A CA 1
ATOM 947 C C . LYS A 1 118 ? 18.665 -18.577 -1.797 1.00 59.11 120 LYS A C 1
ATOM 948 O O . LYS A 1 118 ? 18.667 -19.558 -2.551 1.00 55.46 120 LYS A O 1
ATOM 954 N N . CYS A 1 119 ? 19.461 -17.523 -1.982 1.00 56.42 121 CYS A N 1
ATOM 955 C CA . CYS A 1 119 ? 20.160 -17.299 -3.239 1.00 51.25 121 CYS A CA 1
ATOM 956 C C . CYS A 1 119 ? 21.079 -16.093 -3.082 1.00 53.30 121 CYS A C 1
ATOM 957 O O . CYS A 1 119 ? 20.766 -15.165 -2.335 1.00 54.22 121 CYS A O 1
ATOM 960 N N . ALA A 1 120 ? 22.212 -16.120 -3.786 1.00 48.34 122 ALA A N 1
ATOM 961 C CA . ALA A 1 120 ? 23.119 -14.979 -3.850 1.00 48.88 122 ALA A CA 1
ATOM 962 C C . ALA A 1 120 ? 22.698 -14.015 -4.957 1.00 49.78 122 ALA A C 1
ATOM 963 O O . ALA A 1 120 ? 22.077 -14.410 -5.948 1.00 46.35 122 ALA A O 1
ATOM 965 N N . GLN A 1 121 ? 23.038 -12.737 -4.781 1.00 48.19 123 GLN A N 1
ATOM 966 C CA . GLN A 1 121 ? 22.719 -11.718 -5.784 1.00 44.28 123 GLN A CA 1
ATOM 967 C C . GLN A 1 121 ? 23.727 -11.885 -6.913 1.00 44.45 123 GLN A C 1
ATOM 968 O O . GLN A 1 121 ? 24.801 -11.289 -6.898 1.00 42.49 123 GLN A O 1
ATOM 974 N N . TYR A 1 122 ? 23.396 -12.733 -7.899 1.00 41.55 124 TYR A N 1
ATOM 975 C CA . TYR A 1 122 ? 24.381 -13.197 -8.872 1.00 39.27 124 TYR A CA 1
ATOM 976 C C . TYR A 1 122 ? 24.371 -12.417 -10.176 1.00 37.54 124 TYR A C 1
ATOM 977 O O . TYR A 1 122 ? 25.200 -12.697 -11.052 1.00 36.66 124 TYR A O 1
ATOM 986 N N . TRP A 1 123 ? 23.467 -11.454 -10.326 1.00 37.43 125 TRP A N 1
ATOM 987 C CA . TRP A 1 123 ? 23.386 -10.598 -11.501 1.00 42.13 125 TRP A CA 1
ATOM 988 C C . TRP A 1 123 ? 23.299 -9.133 -11.086 1.00 41.71 125 TRP A C 1
ATOM 989 O O . TRP A 1 123 ? 22.745 -8.815 -10.028 1.00 39.98 125 TRP A O 1
ATOM 1000 N N . PRO A 1 124 ? 23.821 -8.216 -11.904 1.00 42.77 126 PRO A N 1
ATOM 1001 C CA . PRO A 1 124 ? 23.879 -6.807 -11.493 1.00 46.04 126 PRO A CA 1
ATOM 1002 C C . PRO A 1 124 ? 22.519 -6.131 -11.579 1.00 49.04 126 PRO A C 1
ATOM 1003 O O . PRO A 1 124 ? 21.741 -6.359 -12.510 1.00 49.41 126 PRO A O 1
ATOM 1007 N N . GLN A 1 125 ? 22.224 -5.310 -10.575 1.00 49.03 127 GLN A N 1
ATOM 1008 C CA . GLN A 1 125 ? 20.944 -4.617 -10.508 1.00 53.87 127 GLN A CA 1
ATOM 1009 C C . GLN A 1 125 ? 20.979 -3.203 -11.080 1.00 50.59 127 GLN A C 1
ATOM 1010 O O . GLN A 1 125 ? 19.914 -2.599 -11.248 1.00 50.00 127 GLN A O 1
ATOM 1016 N N . LYS A 1 126 ? 22.158 -2.671 -11.390 1.00 48.63 128 LYS A N 1
ATOM 1017 C CA . LYS A 1 126 ? 22.295 -1.328 -11.939 1.00 52.35 128 LYS A CA 1
ATOM 1018 C C . LYS A 1 126 ? 23.196 -1.376 -13.162 1.00 46.43 128 LYS A C 1
ATOM 1019 O O . LYS A 1 126 ? 24.250 -2.023 -13.134 1.00 49.29 128 LYS A O 1
ATOM 1025 N N . GLU A 1 127 ? 22.771 -0.695 -14.230 1.00 44.40 129 GLU A N 1
ATOM 1026 C CA . GLU A 1 127 ? 23.558 -0.651 -15.462 1.00 44.32 129 GLU A CA 1
ATOM 1027 C C . GLU A 1 127 ? 25.019 -0.315 -15.197 1.00 45.03 129 GLU A C 1
ATOM 1028 O O . GLU A 1 127 ? 25.922 -0.905 -15.804 1.00 44.77 129 GLU A O 1
ATOM 1034 N N . GLU A 1 128 ? 25.276 0.654 -14.313 1.00 49.56 130 GLU A N 1
ATOM 1035 C CA . GLU A 1 128 ? 26.622 1.196 -14.143 1.00 46.53 130 GLU A CA 1
ATOM 1036 C C . GLU A 1 128 ? 27.479 0.384 -13.179 1.00 48.34 130 GLU A C 1
ATOM 1037 O O . GLU A 1 128 ? 28.660 0.700 -13.017 1.00 47.22 130 GLU A O 1
ATOM 1043 N N . LYS A 1 129 ? 26.927 -0.665 -12.566 1.00 49.44 131 LYS A N 1
ATOM 1044 C CA . LYS A 1 129 ? 27.638 -1.495 -11.591 1.00 52.47 131 LYS A CA 1
ATOM 1045 C C . LYS A 1 129 ? 27.618 -2.947 -12.083 1.00 50.80 131 LYS A C 1
ATOM 1046 O O . LYS A 1 129 ? 26.838 -3.774 -11.600 1.00 47.06 131 LYS A O 1
ATOM 1052 N N . GLU A 1 130 ? 28.462 -3.234 -13.069 1.00 46.58 132 GLU A N 1
ATOM 1053 C CA . GLU A 1 130 ? 28.589 -4.558 -13.660 1.00 48.44 132 GLU A CA 1
ATOM 1054 C C . GLU A 1 130 ? 29.438 -5.480 -12.778 1.00 53.05 132 GLU A C 1
ATOM 1055 O O . GLU A 1 130 ? 30.309 -5.037 -12.017 1.00 45.96 132 GLU A O 1
ATOM 1061 N N . MET A 1 131 ? 29.204 -6.785 -12.924 1.00 48.4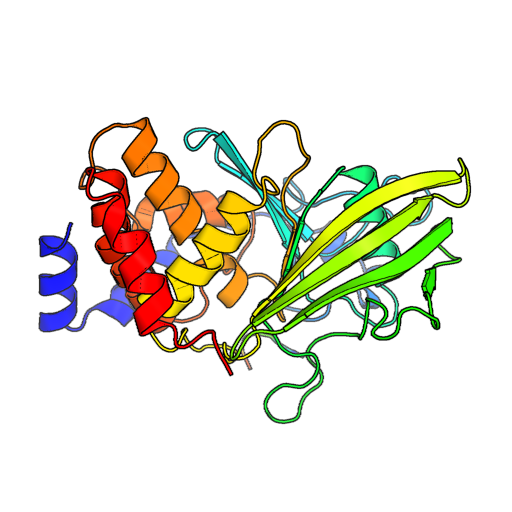4 133 MET A N 1
ATOM 1062 C CA . MET A 1 131 ? 29.900 -7.791 -12.134 1.00 41.51 133 MET A CA 1
ATOM 1063 C C . MET A 1 131 ? 31.027 -8.419 -12.939 1.00 44.24 133 MET A C 1
ATOM 1064 O O . MET A 1 131 ? 30.855 -8.758 -14.113 1.00 46.17 133 MET A O 1
ATOM 1069 N N . ILE A 1 132 ? 32.186 -8.567 -12.306 1.00 46.42 134 ILE A N 1
ATOM 1070 C CA . ILE A 1 132 ? 33.308 -9.293 -12.887 1.00 47.04 134 ILE A CA 1
ATOM 1071 C C . ILE A 1 132 ? 33.535 -10.546 -12.052 1.00 49.78 134 ILE A C 1
ATOM 1072 O O . ILE A 1 132 ? 33.719 -10.464 -10.831 1.00 49.32 134 ILE A O 1
ATOM 1077 N N . PHE A 1 133 ? 33.509 -11.706 -12.708 1.00 51.08 135 PHE A N 1
ATOM 1078 C CA . PHE A 1 133 ? 33.787 -12.996 -12.064 1.00 49.67 135 PHE A CA 1
ATOM 1079 C C . PHE A 1 133 ? 35.199 -13.393 -12.477 1.00 48.70 135 PHE A C 1
ATOM 1080 O O . PHE A 1 133 ? 35.425 -13.962 -13.546 1.00 50.58 135 PHE A O 1
ATOM 1088 N N . GLU A 1 134 ? 36.167 -13.048 -11.631 1.00 53.89 136 GLU A N 1
ATOM 1089 C CA . GLU A 1 134 ? 37.562 -13.205 -12.018 1.00 56.19 136 GLU A CA 1
ATOM 1090 C C . GLU A 1 134 ? 37.958 -14.670 -12.062 1.00 53.51 136 GLU A C 1
ATOM 1091 O O . GLU A 1 134 ? 38.737 -15.078 -12.929 1.00 56.16 136 GLU A O 1
ATOM 1097 N N . ASP A 1 135 ? 37.425 -15.477 -11.144 1.00 49.44 137 ASP A N 1
ATOM 1098 C CA . ASP A 1 135 ? 37.755 -16.897 -11.152 1.00 57.63 137 ASP A CA 1
ATOM 1099 C C . ASP A 1 135 ? 37.423 -17.549 -12.493 1.00 55.07 137 ASP A C 1
ATOM 1100 O O . ASP A 1 135 ? 38.153 -18.443 -12.934 1.00 56.70 137 ASP A O 1
ATOM 1105 N N . THR A 1 136 ? 36.372 -17.087 -13.183 1.00 49.44 138 THR A N 1
ATOM 1106 C CA . THR A 1 136 ? 35.955 -17.701 -14.444 1.00 50.81 138 THR A CA 1
ATOM 1107 C C . THR A 1 136 ? 36.108 -16.783 -15.655 1.00 52.75 138 THR A C 1
ATOM 1108 O O . THR A 1 136 ? 35.649 -17.138 -16.748 1.00 50.44 138 THR A O 1
ATOM 1112 N N . ASN A 1 137 ? 36.747 -15.620 -15.494 1.00 52.98 139 ASN A N 1
ATOM 1113 C CA . ASN A 1 137 ? 37.042 -14.719 -16.611 1.00 53.21 139 ASN A CA 1
ATOM 1114 C C . ASN A 1 137 ? 35.766 -14.281 -17.336 1.00 49.57 139 ASN A C 1
ATOM 1115 O O . ASN A 1 137 ? 35.674 -14.311 -18.563 1.00 53.69 139 ASN A O 1
ATOM 1119 N N . LEU A 1 138 ? 34.773 -13.868 -16.563 1.00 45.01 140 LEU A N 1
ATOM 1120 C CA . LEU A 1 138 ? 33.515 -13.418 -17.128 1.00 51.09 140 LEU A CA 1
ATOM 1121 C C . LEU A 1 138 ? 33.133 -12.067 -16.546 1.00 47.05 140 LEU A C 1
ATOM 1122 O O . LEU A 1 138 ? 33.463 -11.742 -15.404 1.00 47.59 140 LEU A O 1
ATOM 1127 N N . LYS A 1 139 ? 32.398 -11.305 -17.346 1.00 48.13 141 LYS A N 1
ATOM 1128 C CA . LYS A 1 139 ? 31.895 -9.991 -16.986 1.00 45.63 141 LYS A CA 1
ATOM 1129 C C . LYS A 1 139 ? 30.438 -9.918 -17.411 1.00 45.15 141 LYS A C 1
ATOM 1130 O O . LYS A 1 139 ? 30.086 -10.382 -18.500 1.00 46.31 141 LYS A O 1
ATOM 1136 N N . LEU A 1 140 ? 29.594 -9.354 -16.545 1.00 39.56 142 LEU A N 1
ATOM 1137 C CA . LEU A 1 140 ? 28.145 -9.376 -16.712 1.00 42.04 142 LEU A CA 1
ATOM 1138 C C . LEU A 1 140 ? 27.579 -7.981 -16.451 1.00 42.36 142 LEU A C 1
ATOM 1139 O O . LEU A 1 140 ? 27.774 -7.432 -15.364 1.00 39.88 142 LEU A O 1
ATOM 1144 N N . THR A 1 141 ? 26.838 -7.435 -17.421 1.00 42.82 143 THR A N 1
ATOM 1145 C CA . THR A 1 141 ? 26.364 -6.051 -17.386 1.00 41.80 143 THR A CA 1
ATOM 1146 C C . THR A 1 141 ? 24.866 -5.998 -17.642 1.00 42.03 143 THR A C 1
ATOM 1147 O O . THR A 1 141 ? 24.387 -6.537 -18.645 1.00 44.94 1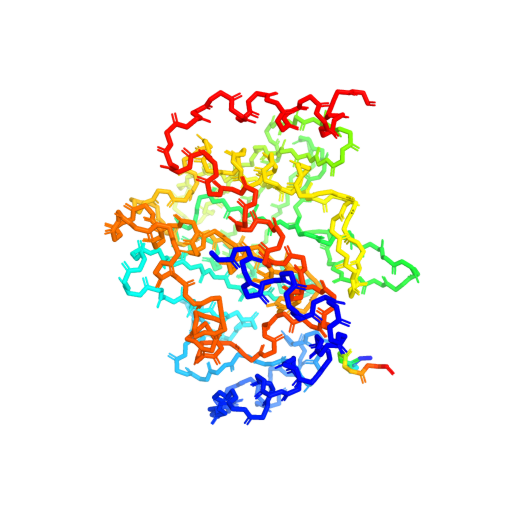43 THR A O 1
ATOM 1151 N N . LEU A 1 142 ? 24.131 -5.344 -16.742 1.00 40.68 144 LEU A N 1
ATOM 1152 C CA . LEU A 1 142 ? 22.710 -5.093 -16.962 1.00 42.81 144 LEU A CA 1
ATOM 1153 C C . LEU A 1 142 ? 22.524 -4.077 -18.081 1.00 46.24 144 LEU A C 1
ATOM 1154 O O . LEU A 1 142 ? 23.134 -3.005 -18.059 1.00 46.16 144 LEU A O 1
ATOM 1159 N N . ILE A 1 143 ? 21.684 -4.402 -19.060 1.00 44.86 145 ILE A N 1
ATOM 1160 C CA . ILE A 1 143 ? 21.471 -3.550 -20.226 1.00 45.04 145 ILE A CA 1
ATOM 1161 C C . ILE A 1 143 ? 20.120 -2.845 -20.161 1.00 50.52 145 ILE A C 1
ATOM 1162 O O . ILE A 1 143 ? 20.032 -1.635 -20.371 1.00 51.13 145 ILE A O 1
ATOM 1167 N N . SER A 1 144 ? 19.056 -3.582 -19.860 1.00 47.40 146 SER A N 1
ATOM 1168 C CA . SER A 1 144 ? 17.753 -2.960 -19.678 1.00 49.01 146 SER A CA 1
ATOM 1169 C C . SER A 1 144 ? 16.876 -3.900 -18.866 1.00 49.95 146 SER A C 1
ATOM 1170 O O . SER A 1 144 ? 17.233 -5.052 -18.600 1.00 49.33 146 SER A O 1
ATOM 1173 N N . GLU A 1 145 ? 15.705 -3.397 -18.507 1.00 46.02 147 GLU A N 1
ATOM 1174 C CA . GLU A 1 145 ? 14.864 -4.020 -17.500 1.00 46.38 147 GLU A CA 1
ATOM 1175 C C . GLU A 1 145 ? 13.412 -3.721 -17.833 1.00 54.60 147 GLU A C 1
ATOM 1176 O O . GLU A 1 145 ? 13.076 -2.585 -18.177 1.00 48.66 147 GLU A O 1
ATOM 1181 N N . ASP A 1 146 ? 12.561 -4.740 -17.753 1.00 49.04 148 ASP A N 1
ATOM 1182 C CA . ASP A 1 146 ? 11.136 -4.613 -18.045 1.00 50.39 148 ASP A CA 1
ATOM 1183 C C . ASP A 1 146 ? 10.401 -5.116 -16.807 1.00 51.40 148 ASP A C 1
ATOM 1184 O O . ASP A 1 146 ? 10.215 -6.325 -16.632 1.00 49.11 148 ASP A O 1
ATOM 1188 N N . ILE A 1 147 ? 10.002 -4.195 -15.936 1.00 52.13 149 ILE A N 1
ATOM 1189 C CA . ILE A 1 147 ? 9.421 -4.558 -14.651 1.00 50.00 149 ILE A CA 1
ATOM 1190 C C . ILE A 1 147 ? 7.908 -4.636 -14.791 1.00 53.29 149 ILE A C 1
ATOM 1191 O O . ILE A 1 147 ? 7.261 -3.663 -15.190 1.00 58.74 149 ILE A O 1
ATOM 1196 N N . LYS A 1 148 ? 7.347 -5.797 -14.470 1.00 51.01 150 LYS A N 1
ATOM 1197 C CA . LYS A 1 148 ? 5.913 -6.024 -14.397 1.00 50.07 150 LYS A CA 1
ATOM 1198 C C . LYS A 1 148 ? 5.536 -6.288 -12.943 1.00 51.47 150 LYS A C 1
ATOM 1199 O O . LYS A 1 148 ? 6.387 -6.283 -12.049 1.00 54.34 150 LYS A O 1
ATOM 1205 N N . SER A 1 149 ? 4.244 -6.513 -12.703 1.00 53.84 151 SER A N 1
ATOM 1206 C CA . SER A 1 149 ? 3.746 -6.510 -11.330 1.00 56.57 151 SER A CA 1
ATOM 1207 C C . SER A 1 149 ? 4.277 -7.692 -10.526 1.00 60.64 151 SER A C 1
ATOM 1208 O O . SER A 1 149 ? 4.604 -7.544 -9.342 1.00 62.99 151 SER A O 1
ATOM 1211 N N . TYR A 1 150 ? 4.366 -8.873 -11.142 1.00 59.06 152 TYR A N 1
ATOM 1212 C CA . TYR A 1 150 ? 4.826 -10.062 -10.439 1.00 57.17 152 TYR A CA 1
ATOM 1213 C C . TYR A 1 150 ? 6.057 -10.699 -11.063 1.00 54.29 152 TYR A C 1
ATOM 1214 O O . TYR A 1 150 ? 6.506 -11.743 -10.579 1.00 55.91 152 TYR A O 1
ATOM 1223 N N . TYR A 1 151 ? 6.620 -10.111 -12.113 1.00 54.33 153 TYR A N 1
ATOM 1224 C CA . TYR A 1 151 ? 7.851 -10.639 -12.673 1.00 50.38 153 TYR A CA 1
ATOM 1225 C C . TYR A 1 151 ? 8.603 -9.512 -13.356 1.00 51.49 153 TYR A C 1
ATOM 1226 O O . TYR A 1 151 ? 8.048 -8.451 -13.651 1.00 49.16 153 TYR A O 1
ATOM 1235 N N . THR A 1 152 ? 9.881 -9.759 -13.604 1.00 44.62 154 THR A N 1
ATOM 1236 C CA . THR A 1 152 ? 10.744 -8.797 -14.264 1.00 41.49 154 THR A CA 1
ATOM 1237 C C . THR A 1 152 ? 11.603 -9.526 -15.277 1.00 46.64 154 THR A C 1
ATOM 1238 O O . THR A 1 152 ? 12.080 -10.632 -15.012 1.00 48.62 154 THR A O 1
ATOM 1242 N N . VAL A 1 153 ? 11.785 -8.914 -16.437 1.00 42.75 155 VAL A N 1
ATOM 1243 C CA . VAL A 1 153 ? 12.688 -9.410 -17.459 1.00 38.87 155 VAL A CA 1
ATOM 1244 C C . VAL A 1 153 ? 13.836 -8.423 -17.572 1.00 46.63 155 VAL A C 1
ATOM 1245 O O . VAL A 1 153 ? 13.606 -7.219 -17.746 1.00 43.76 155 VAL A O 1
ATOM 1249 N N . ARG A 1 154 ? 15.064 -8.921 -17.449 1.00 37.92 156 ARG A N 1
ATOM 1250 C CA . ARG A 1 154 ? 16.252 -8.109 -17.623 1.00 41.40 156 ARG A CA 1
ATOM 1251 C C . ARG A 1 154 ? 17.012 -8.626 -18.830 1.00 44.55 156 ARG A C 1
ATOM 1252 O O . ARG A 1 154 ? 17.016 -9.831 -19.111 1.00 45.65 156 ARG A O 1
ATOM 1257 N N . GLN A 1 155 ? 17.613 -7.700 -19.559 1.00 42.12 157 GLN A N 1
ATOM 1258 C CA . GLN A 1 155 ? 18.535 -8.002 -20.635 1.00 37.71 157 GLN A CA 1
ATOM 1259 C C . GLN A 1 155 ? 19.945 -7.801 -20.092 1.00 46.58 157 GLN A C 1
ATOM 1260 O O . GLN A 1 155 ? 20.260 -6.735 -19.552 1.00 44.56 157 GLN A O 1
ATOM 1266 N N . LEU A 1 156 ? 20.776 -8.836 -20.200 1.00 43.66 158 LEU A N 1
ATOM 1267 C CA . LEU A 1 156 ? 22.126 -8.815 -19.669 1.00 42.99 158 LEU A CA 1
ATOM 1268 C C . LEU A 1 156 ? 23.106 -9.075 -20.797 1.00 42.49 158 LEU A C 1
ATOM 1269 O O . LEU A 1 156 ? 22.778 -9.737 -21.785 1.00 46.44 158 LEU A O 1
ATOM 1274 N N . GLU A 1 157 ? 24.307 -8.543 -20.660 1.00 40.35 159 GLU A N 1
ATOM 1275 C CA . GLU A 1 157 ? 25.381 -8.874 -21.577 1.00 44.21 159 GLU A CA 1
ATOM 1276 C C . GLU A 1 157 ? 26.429 -9.665 -20.814 1.00 45.31 159 GLU A C 1
ATOM 1277 O O . GLU A 1 157 ? 26.992 -9.175 -19.829 1.00 45.76 159 GLU A O 1
ATOM 1283 N N . LEU A 1 158 ? 26.680 -10.882 -21.271 1.00 45.17 160 LEU A N 1
ATOM 1284 C CA . LEU A 1 158 ? 27.718 -11.738 -20.724 1.00 44.64 160 LEU A CA 1
ATOM 1285 C C . LEU A 1 158 ? 28.929 -11.629 -21.637 1.00 42.36 160 LEU A C 1
ATOM 1286 O O . LEU A 1 158 ? 28.828 -11.872 -22.844 1.00 45.01 160 LEU A O 1
ATOM 1291 N N . GLU A 1 159 ? 30.063 -11.241 -21.079 1.00 44.64 161 GLU A N 1
ATOM 1292 C CA . GLU A 1 159 ? 31.272 -11.111 -21.868 1.00 48.66 161 GLU A CA 1
ATOM 1293 C C . GLU A 1 159 ? 32.309 -12.091 -21.357 1.00 52.11 161 GLU A C 1
ATOM 1294 O O . GLU A 1 159 ? 32.580 -12.147 -20.154 1.00 50.77 161 GLU A O 1
ATOM 1300 N N . ASN A 1 160 ? 32.874 -12.860 -22.282 1.00 56.78 162 ASN A N 1
ATOM 1301 C CA . ASN A 1 160 ? 34.005 -13.741 -22.017 1.00 59.87 162 ASN A CA 1
ATOM 1302 C C . ASN A 1 160 ? 35.256 -12.879 -22.084 1.00 59.60 162 ASN A C 1
ATOM 1303 O O . ASN A 1 160 ? 35.708 -12.513 -23.170 1.00 61.15 162 ASN A O 1
ATOM 1308 N N . LEU A 1 161 ? 35.828 -12.556 -20.919 1.00 58.06 163 LEU A N 1
ATOM 1309 C CA . LEU A 1 161 ? 36.995 -11.679 -20.875 1.00 59.25 163 LEU A CA 1
ATOM 1310 C C . LEU A 1 161 ? 38.195 -12.263 -21.607 1.00 66.85 163 LEU A C 1
ATOM 1311 O O . LEU A 1 161 ? 39.071 -11.503 -22.033 1.00 70.49 163 LEU A O 1
ATOM 1316 N N . THR A 1 162 ? 38.266 -13.587 -21.759 1.00 65.11 164 THR A N 1
ATOM 1317 C CA . THR A 1 162 ? 39.366 -14.178 -22.516 1.00 71.63 164 THR A CA 1
ATOM 1318 C C . THR A 1 162 ? 39.299 -13.753 -23.977 1.00 73.34 164 THR A C 1
ATOM 1319 O O . THR A 1 162 ? 40.211 -13.098 -24.494 1.00 74.75 164 THR A O 1
ATOM 1323 N N . THR A 1 163 ? 38.199 -14.092 -24.648 1.00 70.44 165 THR A N 1
ATOM 1324 C CA . THR A 1 163 ? 38.053 -13.886 -26.082 1.00 70.21 165 THR A CA 1
ATOM 1325 C C . THR A 1 163 ? 37.352 -12.584 -26.443 1.00 70.07 165 THR A C 1
ATOM 1326 O O . THR A 1 163 ? 37.312 -12.233 -27.628 1.00 71.27 165 THR A O 1
ATOM 1330 N N . GLN A 1 164 ? 36.784 -11.880 -25.466 1.00 68.59 166 GLN A N 1
ATOM 1331 C CA . GLN A 1 164 ? 35.999 -10.662 -25.653 1.00 63.52 166 GLN A CA 1
ATOM 1332 C C . GLN A 1 164 ? 34.707 -10.900 -26.426 1.00 64.90 166 GLN A C 1
ATOM 1333 O O . GLN A 1 164 ? 34.013 -9.933 -26.766 1.00 64.70 166 GLN A O 1
ATOM 1339 N N . GLU A 1 165 ? 34.361 -12.159 -26.712 1.00 61.63 167 GLU A N 1
ATOM 1340 C CA . GLU A 1 165 ? 33.029 -12.473 -27.212 1.00 58.83 167 GLU A CA 1
ATOM 1341 C C . GLU A 1 165 ? 31.978 -12.049 -26.201 1.00 53.19 167 GLU A C 1
ATOM 1342 O O . GLU A 1 165 ? 32.176 -12.142 -24.988 1.00 52.70 167 GLU A O 1
ATOM 1348 N N . THR A 1 166 ? 30.840 -11.604 -26.709 1.00 50.87 168 THR A N 1
ATOM 1349 C CA . THR A 1 166 ? 29.734 -11.195 -25.863 1.00 52.36 168 THR A CA 1
ATOM 1350 C C . THR A 1 166 ? 28.478 -11.924 -26.304 1.00 51.07 168 THR A C 1
ATOM 1351 O O . THR A 1 166 ? 28.314 -12.258 -27.480 1.00 54.21 168 THR A O 1
ATOM 1355 N N . ARG A 1 167 ? 27.583 -12.149 -25.351 1.00 45.87 169 ARG A N 1
ATOM 1356 C CA . ARG A 1 167 ? 26.293 -12.731 -25.653 1.00 43.18 169 ARG A CA 1
ATOM 1357 C C . ARG A 1 167 ? 25.248 -12.042 -24.814 1.00 43.60 169 ARG A C 1
ATOM 1358 O O . ARG A 1 167 ? 25.518 -11.621 -23.689 1.00 44.26 169 ARG A O 1
ATOM 1366 N N . GLU A 1 168 ? 24.045 -11.983 -25.360 1.00 41.64 170 GLU A N 1
ATOM 1367 C CA . GLU A 1 168 ? 22.902 -11.455 -24.650 1.00 43.84 170 GLU A CA 1
ATOM 1368 C C . GLU A 1 168 ? 22.161 -12.591 -23.965 1.00 45.99 170 GLU A C 1
ATOM 1369 O O . GLU A 1 168 ? 21.833 -13.600 -24.595 1.00 46.34 170 GLU A O 1
ATOM 1375 N N . ILE A 1 169 ? 21.897 -12.408 -22.679 1.00 45.53 171 ILE A N 1
ATOM 1376 C CA . ILE A 1 169 ? 21.182 -13.361 -21.851 1.00 43.98 171 ILE A CA 1
ATOM 1377 C C . ILE A 1 169 ? 19.914 -12.677 -21.377 1.00 45.74 171 ILE A C 1
ATOM 1378 O O . ILE A 1 169 ? 19.964 -11.529 -20.920 1.00 43.13 171 ILE A O 1
ATOM 1383 N N . LEU A 1 170 ? 18.785 -13.369 -21.490 1.00 40.35 172 LEU A N 1
ATOM 1384 C CA . LEU A 1 170 ? 17.524 -12.889 -20.949 1.00 40.46 172 LEU A CA 1
ATOM 1385 C C . LEU A 1 170 ? 17.264 -13.541 -19.602 1.00 42.25 172 LEU A C 1
ATOM 1386 O O . LEU A 1 170 ? 17.252 -14.776 -19.493 1.00 43.89 172 LEU A O 1
ATOM 1391 N N . HIS A 1 171 ? 17.019 -12.716 -18.594 1.00 38.61 173 HIS A N 1
ATOM 1392 C CA . HIS A 1 171 ? 16.750 -13.157 -17.233 1.00 40.32 173 HIS A CA 1
ATOM 1393 C C . HIS A 1 171 ? 15.276 -12.922 -16.940 1.00 41.38 173 HIS A C 1
ATOM 1394 O O . HIS A 1 171 ? 14.804 -11.781 -16.995 1.00 42.21 173 HIS A O 1
ATOM 1401 N N . PHE A 1 172 ? 14.548 -14.000 -16.665 1.00 38.94 174 PHE A N 1
ATOM 1402 C CA . PHE A 1 172 ? 13.126 -13.951 -16.336 1.00 40.74 174 PHE A CA 1
ATOM 1403 C C . PHE A 1 172 ? 12.973 -14.272 -14.855 1.00 44.39 174 PHE A C 1
ATOM 1404 O O . PHE A 1 172 ? 13.219 -15.407 -14.435 1.00 41.52 174 PHE A O 1
ATOM 1412 N N . HIS A 1 173 ? 12.551 -13.287 -14.066 1.00 42.39 175 HIS A N 1
ATOM 1413 C CA . HIS A 1 173 ? 12.546 -13.411 -12.613 1.00 41.60 175 HIS A CA 1
ATOM 1414 C C . HIS A 1 173 ? 11.113 -13.333 -12.101 1.00 46.48 175 HIS A C 1
ATOM 1415 O O . HIS A 1 173 ? 10.489 -12.269 -12.135 1.00 48.10 175 HIS A O 1
ATOM 1422 N N . TYR A 1 174 ? 10.602 -14.467 -11.627 1.00 43.49 176 TYR A N 1
ATOM 1423 C CA . TYR A 1 174 ? 9.259 -14.581 -11.085 1.00 48.08 176 TYR A CA 1
ATOM 1424 C C . TYR A 1 174 ? 9.319 -14.313 -9.583 1.00 51.67 176 TYR A C 1
ATOM 1425 O O . TYR A 1 174 ? 9.922 -15.092 -8.833 1.00 43.17 176 TYR A O 1
ATOM 1434 N N . THR A 1 175 ? 8.679 -13.220 -9.141 1.00 50.74 177 THR A N 1
ATOM 1435 C CA . THR A 1 175 ? 8.900 -12.690 -7.798 1.00 51.75 177 THR A CA 1
ATOM 1436 C C . THR A 1 175 ? 7.820 -13.064 -6.789 1.00 53.10 177 THR A C 1
ATOM 1437 O O . THR A 1 175 ? 8.009 -12.817 -5.594 1.00 55.63 177 THR A O 1
ATOM 1441 N N . THR A 1 176 ? 6.708 -13.647 -7.216 1.00 52.73 178 THR A N 1
ATOM 1442 C CA . THR A 1 176 ? 5.590 -13.923 -6.320 1.00 54.15 178 THR A CA 1
ATOM 1443 C C . THR A 1 176 ? 5.263 -15.411 -6.271 1.00 57.38 178 THR A C 1
ATOM 1444 O O . THR A 1 176 ? 4.095 -15.808 -6.277 1.00 59.09 178 THR A O 1
ATOM 1448 N N . TRP A 1 177 ? 6.292 -16.256 -6.211 1.00 56.14 179 TRP A N 1
ATOM 1449 C CA . TRP A 1 177 ? 6.111 -17.705 -6.107 1.00 53.92 179 TRP A CA 1
ATOM 1450 C C . TRP A 1 177 ? 6.812 -18.194 -4.847 1.00 53.21 179 TRP A C 1
ATOM 1451 O O . TRP A 1 177 ? 8.044 -18.364 -4.841 1.00 56.11 179 TRP A O 1
ATOM 1462 N N . PRO A 1 178 ? 6.078 -18.418 -3.759 1.00 57.32 180 PRO A N 1
ATOM 1463 C CA . PRO A 1 178 ? 6.716 -18.799 -2.491 1.00 55.54 180 PRO A CA 1
ATOM 1464 C C . PRO A 1 178 ? 7.299 -20.201 -2.526 1.00 57.61 180 PRO A C 1
ATOM 1465 O O . PRO A 1 178 ? 6.820 -21.086 -3.239 1.00 59.48 180 PRO A O 1
ATOM 1469 N N . ALA A 1 179 ? 8.351 -20.395 -1.734 1.00 58.11 181 ALA A N 1
ATOM 1470 C CA . ALA A 1 179 ? 8.929 -21.721 -1.581 1.00 56.93 181 ALA A CA 1
ATOM 1471 C C . ALA A 1 179 ? 7.866 -22.690 -1.079 1.00 57.60 181 ALA A C 1
ATOM 1472 O O . ALA A 1 179 ? 7.053 -22.346 -0.219 1.00 62.14 181 ALA A O 1
ATOM 1474 N N . PHE A 1 180 ? 7.852 -23.895 -1.649 1.00 54.81 182 PHE A N 1
ATOM 1475 C CA . PHE A 1 180 ? 6.877 -24.935 -1.315 1.00 57.29 182 PHE A CA 1
ATOM 1476 C C . PHE A 1 180 ? 5.439 -24.487 -1.557 1.00 59.59 182 PHE A C 1
ATOM 1477 O O . PHE A 1 180 ? 4.508 -25.049 -0.972 1.00 61.63 182 PHE A O 1
ATOM 1485 N N . GLY A 1 181 ? 5.236 -23.480 -2.410 1.00 59.07 183 GLY A N 1
ATOM 1486 C CA . GLY A 1 181 ? 3.903 -23.000 -2.726 1.00 55.65 183 GLY A CA 1
ATOM 1487 C C . GLY A 1 181 ? 3.645 -22.983 -4.217 1.00 59.27 183 GLY A C 1
ATOM 1488 O O . GLY A 1 181 ? 4.435 -23.539 -4.989 1.00 58.36 183 GLY A O 1
ATOM 1489 N N . VAL A 1 182 ? 2.563 -22.336 -4.642 1.00 57.68 184 VAL A N 1
ATOM 1490 C CA . VAL A 1 182 ? 2.149 -22.356 -6.044 1.00 57.16 184 VAL A CA 1
ATOM 1491 C C . VAL A 1 182 ? 2.004 -20.926 -6.558 1.00 59.19 184 VAL A C 1
ATOM 1492 O O . VAL A 1 182 ? 2.010 -19.981 -5.756 1.00 58.53 184 VAL A O 1
ATOM 1496 N N . PRO A 1 183 ? 1.879 -20.710 -7.867 1.00 59.79 185 PRO A N 1
ATOM 1497 C CA . PRO A 1 183 ? 1.564 -19.363 -8.363 1.00 57.31 185 PRO A CA 1
ATOM 1498 C C . PRO A 1 183 ? 0.150 -18.942 -7.989 1.00 60.18 185 PRO A C 1
ATOM 1499 O O . PRO A 1 183 ? -0.698 -19.760 -7.622 1.00 60.10 185 PRO A O 1
ATOM 1503 N N . GLU A 1 184 ? -0.098 -17.631 -8.096 1.00 61.54 186 GLU A N 1
ATOM 1504 C CA . GLU A 1 184 ? -1.408 -17.085 -7.739 1.00 58.94 186 GLU A CA 1
ATOM 1505 C C . GLU A 1 184 ? -2.515 -17.711 -8.572 1.00 59.86 186 GLU A C 1
ATOM 1506 O O . GLU A 1 184 ? -3.605 -17.988 -8.061 1.00 61.55 186 GLU A O 1
ATOM 1508 N N . SER A 1 185 ? -2.257 -17.947 -9.857 1.00 58.23 187 SER A N 1
ATOM 1509 C CA . SER A 1 185 ? -3.265 -18.513 -10.740 1.00 58.51 187 SER A CA 1
ATOM 1510 C C . SER A 1 185 ? -2.563 -19.214 -11.892 1.00 57.59 187 SER A C 1
ATOM 1511 O O . SER A 1 185 ? -1.424 -18.862 -12.224 1.00 58.10 187 SER A O 1
ATOM 1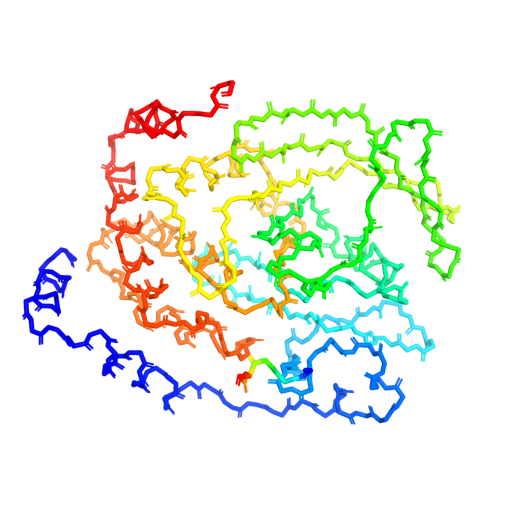514 N N . PRO A 1 186 ? -3.207 -20.202 -12.513 1.00 57.12 188 PRO A N 1
ATOM 1515 C CA . PRO A 1 186 ? -2.655 -20.741 -13.765 1.00 59.71 188 PRO A CA 1
ATOM 1516 C C . PRO A 1 186 ? -2.464 -19.681 -14.837 1.00 59.84 188 PRO A C 1
ATOM 1517 O O . PRO A 1 186 ? -1.538 -19.797 -15.654 1.00 54.59 188 PRO A O 1
ATOM 1521 N N . ALA A 1 187 ? -3.301 -18.637 -14.843 1.00 57.12 189 ALA A N 1
ATOM 1522 C CA . ALA A 1 187 ? -3.158 -17.573 -15.831 1.00 57.49 189 ALA A CA 1
ATOM 1523 C C . ALA A 1 187 ? -1.842 -16.825 -15.654 1.00 56.37 189 ALA A C 1
ATOM 1524 O O . ALA A 1 187 ? -1.129 -16.561 -16.629 1.00 55.08 189 ALA A O 1
ATOM 1526 N N . SER A 1 188 ? -1.505 -16.458 -14.414 1.00 57.08 190 SER A N 1
ATOM 1527 C CA . SER A 1 188 ? -0.240 -15.763 -14.196 1.00 55.18 190 SER A CA 1
ATOM 1528 C C . SER A 1 188 ? 0.950 -16.676 -14.460 1.00 53.09 190 SER A C 1
ATOM 1529 O O . SER A 1 188 ? 1.985 -16.206 -14.940 1.00 52.70 190 SER A O 1
ATOM 1532 N N . PHE A 1 189 ? 0.824 -17.979 -14.186 1.00 52.53 191 PHE A N 1
ATOM 1533 C CA . PHE A 1 189 ? 1.924 -18.885 -14.511 1.00 51.78 191 PHE A CA 1
ATOM 1534 C C . PHE A 1 189 ? 2.091 -19.008 -16.017 1.00 50.12 191 PHE A C 1
ATOM 1535 O O . PHE A 1 189 ? 3.197 -18.841 -16.546 1.00 45.80 191 PHE A O 1
ATOM 1543 N N . LEU A 1 190 ? 0.995 -19.301 -16.722 1.00 51.38 192 LEU A N 1
ATOM 1544 C CA . LEU A 1 190 ? 1.082 -19.558 -18.153 1.00 51.03 192 LEU A CA 1
ATOM 1545 C C . LEU A 1 190 ? 1.464 -18.306 -18.912 1.00 48.50 192 LEU A C 1
ATOM 1546 O O . LEU A 1 190 ? 2.150 -18.386 -19.939 1.00 50.51 192 LEU A O 1
ATOM 1551 N N . ASN A 1 191 ? 1.028 -17.148 -18.424 1.00 51.89 193 ASN A N 1
ATOM 1552 C CA . ASN A 1 191 ? 1.464 -15.893 -19.014 1.00 52.52 193 ASN A CA 1
ATOM 1553 C C . ASN A 1 191 ? 2.972 -15.728 -18.876 1.00 46.16 193 ASN A C 1
ATOM 1554 O O . ASN A 1 191 ? 3.648 -15.309 -19.820 1.00 45.93 193 ASN A O 1
ATOM 1559 N N . PHE A 1 192 ? 3.519 -16.090 -17.714 1.00 46.73 194 PHE A N 1
ATOM 1560 C CA . PHE A 1 192 ? 4.968 -16.053 -17.527 1.00 46.54 194 PHE A CA 1
ATOM 1561 C C . PHE A 1 192 ? 5.673 -17.031 -18.462 1.00 46.44 194 PHE A C 1
ATOM 1562 O O . PHE A 1 192 ? 6.645 -16.669 -19.138 1.00 45.08 194 PHE A O 1
ATOM 1570 N N . LEU A 1 193 ? 5.200 -18.283 -18.507 1.00 44.63 195 LEU A N 1
ATOM 1571 C CA . LEU A 1 193 ? 5.823 -19.283 -19.372 1.00 43.82 195 LEU A CA 1
ATOM 1572 C C . LEU A 1 193 ? 5.799 -18.853 -20.831 1.00 44.20 195 LEU A C 1
ATOM 1573 O O . LEU A 1 193 ? 6.792 -19.015 -21.556 1.00 43.85 195 LEU A O 1
ATOM 1578 N N . PHE A 1 194 ? 4.668 -18.306 -21.285 1.00 48.78 196 PHE A N 1
ATOM 1579 C CA . PHE A 1 194 ? 4.572 -17.909 -22.683 1.00 46.96 196 PHE A CA 1
ATOM 1580 C C . PHE A 1 194 ? 5.412 -16.674 -22.967 1.00 45.46 196 PHE A C 1
ATOM 1581 O O . PHE A 1 194 ? 5.928 -16.524 -24.080 1.00 48.86 196 PHE A O 1
ATOM 1589 N N . LYS A 1 195 ? 5.622 -15.817 -21.969 1.00 44.73 197 LYS A N 1
ATOM 1590 C CA . LYS A 1 195 ? 6.626 -14.766 -22.124 1.00 45.60 197 LYS A CA 1
ATOM 1591 C C . LYS A 1 195 ? 8.005 -15.373 -22.364 1.00 50.08 197 LYS A C 1
ATOM 1592 O O . LYS A 1 195 ? 8.724 -14.971 -23.291 1.00 49.75 197 LYS A O 1
ATOM 1598 N N . VAL A 1 196 ? 8.384 -16.370 -21.556 1.00 43.54 198 VAL A N 1
ATOM 1599 C CA . VAL A 1 196 ? 9.657 -17.052 -21.794 1.00 41.30 198 VAL A CA 1
ATOM 1600 C C . VAL A 1 196 ? 9.678 -17.673 -23.190 1.00 42.08 198 VAL A C 1
ATOM 1601 O O . VAL A 1 196 ? 10.654 -17.531 -23.938 1.00 43.22 198 VAL A O 1
ATOM 1605 N N . ARG A 1 197 ? 8.591 -18.360 -23.568 1.00 46.71 199 ARG A N 1
ATOM 1606 C CA . ARG A 1 197 ? 8.513 -18.982 -24.889 1.00 48.37 199 ARG A CA 1
ATOM 1607 C C . ARG A 1 197 ? 8.636 -17.952 -26.005 1.00 48.13 199 ARG A C 1
ATOM 1608 O O . ARG A 1 197 ? 9.377 -18.154 -26.974 1.00 50.48 199 ARG A O 1
ATOM 1616 N N . GLU A 1 198 ? 7.896 -16.844 -25.887 1.00 49.42 200 GLU A N 1
ATOM 1617 C CA . GLU A 1 198 ? 7.901 -15.808 -26.917 1.00 54.64 200 GLU A CA 1
ATOM 1618 C C . GLU A 1 198 ? 9.281 -15.206 -27.117 1.00 56.53 200 GLU A C 1
ATOM 1619 O O . GLU A 1 198 ? 9.628 -14.813 -28.237 1.00 56.90 200 GLU A O 1
ATOM 1625 N N . SER A 1 199 ? 10.084 -15.134 -26.052 1.00 51.90 201 SER A N 1
ATOM 1626 C CA . SER A 1 199 ? 11.396 -14.511 -26.146 1.00 47.73 201 SER A CA 1
ATOM 1627 C C . SER A 1 199 ? 12.322 -15.255 -27.100 1.00 51.94 201 SER A C 1
ATOM 1628 O O . SER A 1 199 ? 13.328 -14.685 -27.541 1.00 52.14 201 SER A O 1
ATOM 1631 N N . GLY A 1 200 ? 12.007 -16.504 -27.437 1.00 49.76 202 GLY A N 1
ATOM 1632 C CA . GLY A 1 200 ? 12.921 -17.332 -28.196 1.00 48.14 202 GLY A CA 1
ATOM 1633 C C . GLY A 1 200 ? 14.006 -18.005 -27.383 1.00 48.58 202 GLY A C 1
ATOM 1634 O O . GLY A 1 200 ? 14.845 -18.710 -27.965 1.00 52.36 202 GLY A O 1
ATOM 1635 N N . SER A 1 201 ? 14.017 -17.816 -26.058 1.00 49.64 203 SER A N 1
ATOM 1636 C CA . SER A 1 201 ? 15.059 -18.400 -25.216 1.00 48.29 203 SER A CA 1
ATOM 1637 C C . SER A 1 201 ? 14.990 -19.923 -25.185 1.00 48.14 203 SER A C 1
ATOM 1638 O O . SER A 1 201 ? 16.003 -20.574 -24.905 1.00 43.02 203 SER A O 1
ATOM 1641 N N . LEU A 1 202 ? 13.813 -20.505 -25.440 1.00 49.95 204 LEU A N 1
ATOM 1642 C CA . LEU A 1 202 ? 13.654 -21.954 -25.446 1.00 47.69 204 LEU A CA 1
ATOM 1643 C C . LEU A 1 202 ? 13.889 -22.572 -26.813 1.00 48.63 204 LEU A C 1
ATOM 1644 O O . LEU A 1 202 ? 13.714 -23.784 -26.963 1.00 53.00 204 LEU A O 1
ATOM 1649 N N . SER A 1 203 ? 14.268 -21.784 -27.801 1.00 51.37 205 SER A N 1
ATOM 1650 C CA . SER A 1 203 ? 14.455 -22.325 -29.134 1.00 54.25 205 SER A CA 1
ATOM 1651 C C . SER A 1 203 ? 15.614 -23.316 -29.153 1.00 54.03 205 SER A C 1
ATOM 1652 O O . SER A 1 203 ? 16.615 -23.116 -28.455 1.00 52.74 205 SER A O 1
ATOM 1655 N N . PRO A 1 204 ? 15.514 -24.389 -29.948 1.00 55.04 206 PRO A N 1
ATOM 1656 C CA . PRO A 1 204 ? 16.555 -25.429 -29.920 1.00 51.93 206 PRO A CA 1
ATOM 1657 C C . PRO A 1 204 ? 17.881 -24.992 -30.506 1.00 49.68 206 PRO A C 1
ATOM 1658 O O . PRO A 1 204 ? 18.879 -25.684 -30.290 1.00 48.18 206 PRO A O 1
ATOM 1662 N N . GLU A 1 205 ? 17.938 -23.874 -31.231 1.00 50.90 207 GLU A N 1
ATOM 1663 C CA . GLU A 1 205 ? 19.231 -23.386 -31.703 1.00 50.45 207 GLU A CA 1
ATOM 1664 C C . GLU A 1 205 ? 20.066 -22.800 -30.570 1.00 44.47 207 GLU A C 1
ATOM 1665 O O . GLU A 1 205 ? 21.276 -22.640 -30.722 1.00 44.60 207 GLU A O 1
ATOM 1671 N N . HIS A 1 206 ? 19.454 -22.496 -29.439 1.00 45.00 208 HIS A N 1
ATOM 1672 C CA . HIS A 1 206 ? 20.175 -22.114 -28.239 1.00 45.75 208 HIS A CA 1
ATOM 1673 C C . HIS A 1 206 ? 20.432 -23.342 -27.370 1.00 45.16 208 HIS A C 1
ATOM 1674 O O . HIS A 1 206 ? 19.766 -24.372 -27.502 1.00 46.46 208 HIS A O 1
ATOM 1681 N N . GLY A 1 207 ? 21.403 -23.217 -26.467 1.00 40.34 209 GLY A N 1
ATOM 1682 C CA . GLY A 1 207 ? 21.594 -24.189 -25.418 1.00 38.48 209 GLY A CA 1
ATOM 1683 C C . GLY A 1 207 ? 20.387 -24.245 -24.497 1.00 42.37 209 GLY A C 1
ATOM 1684 O O . GLY A 1 207 ? 19.469 -23.426 -24.593 1.00 42.95 209 GLY A O 1
ATOM 1685 N N . PRO A 1 208 ? 20.371 -25.205 -23.573 1.00 40.71 210 PRO A N 1
ATOM 1686 C CA . PRO A 1 208 ? 19.209 -25.350 -22.683 1.00 43.46 210 PRO A CA 1
ATOM 1687 C C . PRO A 1 208 ? 19.000 -24.110 -21.823 1.00 42.78 210 PRO A C 1
ATOM 1688 O O . PRO A 1 208 ? 19.953 -23.526 -21.302 1.00 38.46 210 PRO A O 1
ATOM 1692 N N . VAL A 1 209 ? 17.732 -23.735 -21.649 1.00 39.21 211 VAL A N 1
ATOM 1693 C CA . VAL A 1 209 ? 17.401 -22.704 -20.680 1.00 38.46 211 VAL A CA 1
ATOM 1694 C C . VAL A 1 209 ? 17.823 -23.162 -19.293 1.00 42.40 211 VAL A C 1
ATOM 1695 O O . VAL A 1 209 ? 17.694 -24.342 -18.938 1.00 38.53 211 VAL A O 1
ATOM 1699 N N . VAL A 1 210 ? 18.363 -22.234 -18.504 1.00 41.95 212 VAL A N 1
ATOM 1700 C CA . VAL A 1 210 ? 18.687 -22.511 -17.110 1.00 38.59 212 VAL A CA 1
ATOM 1701 C C . VAL A 1 210 ? 17.513 -22.085 -16.246 1.00 42.43 212 VAL A C 1
ATOM 1702 O O . VAL A 1 210 ? 17.074 -20.928 -16.309 1.00 42.35 212 VAL A O 1
ATOM 1706 N N . VAL A 1 211 ? 17.000 -23.017 -15.443 1.00 35.69 213 VAL A N 1
ATOM 1707 C CA . VAL A 1 211 ? 15.894 -22.776 -14.525 1.00 35.22 213 VAL A CA 1
ATOM 1708 C C . VAL A 1 211 ? 16.396 -23.024 -13.109 1.00 39.96 213 VAL A C 1
ATOM 1709 O O . VAL A 1 211 ? 17.019 -24.058 -12.844 1.00 40.35 213 VAL A O 1
ATOM 1713 N N . HIS A 1 212 ? 16.142 -22.085 -12.200 1.00 35.94 214 HIS A N 1
ATOM 1714 C CA . HIS A 1 212 ? 16.489 -22.314 -10.806 1.00 35.06 214 HIS A CA 1
ATOM 1715 C C . HIS A 1 212 ? 15.455 -21.695 -9.875 1.00 41.64 214 HIS A C 1
ATOM 1716 O O . HIS A 1 212 ? 14.642 -20.850 -10.262 1.00 41.18 214 HIS A O 1
ATOM 1723 N N . CYS A 1 213 ? 15.484 -22.172 -8.636 1.00 40.78 215 CYS A N 1
ATOM 1724 C CA . CYS A 1 213 ? 14.785 -21.571 -7.512 1.00 40.43 215 CYS A CA 1
ATOM 1725 C C . CYS A 1 213 ? 15.741 -21.628 -6.326 1.00 41.11 215 CYS A C 1
ATOM 1726 O O . CYS A 1 213 ? 16.896 -21.217 -6.445 1.00 43.40 215 CYS A O 1
ATOM 1729 N N . SER A 1 214 ? 15.284 -22.139 -5.186 1.00 41.86 216 SER A N 1
ATOM 1730 C CA . SER A 1 214 ? 16.178 -22.325 -4.048 1.00 43.84 216 SER A CA 1
ATOM 1731 C C . SER A 1 214 ? 17.022 -23.586 -4.227 1.00 43.82 216 SER A C 1
ATOM 1732 O O . SER A 1 214 ? 18.246 -23.516 -4.361 1.00 45.12 216 SER A O 1
ATOM 1735 N N . ALA A 1 215 ? 16.371 -24.751 -4.266 1.00 43.15 217 ALA A N 1
ATOM 1736 C CA . ALA A 1 215 ? 17.071 -26.014 -4.483 1.00 46.36 217 ALA A CA 1
ATOM 1737 C C . ALA A 1 215 ? 17.102 -26.444 -5.941 1.00 43.83 217 ALA A C 1
ATOM 1738 O O . ALA A 1 215 ? 17.895 -27.320 -6.292 1.00 44.45 217 ALA A O 1
ATOM 1740 N N . GLY A 1 216 ? 16.260 -25.869 -6.792 1.00 46.62 218 GLY A N 1
ATOM 1741 C CA . GLY A 1 216 ? 16.252 -26.275 -8.181 1.00 42.14 218 GLY A CA 1
ATOM 1742 C C . GLY A 1 216 ? 15.494 -27.560 -8.440 1.00 42.79 218 GLY A C 1
ATOM 1743 O O . GLY A 1 216 ? 15.858 -28.312 -9.358 1.00 42.34 218 GLY A O 1
ATOM 1744 N N . ILE A 1 217 ? 14.460 -27.852 -7.645 1.00 40.23 219 ILE A N 1
ATOM 1745 C CA . ILE A 1 217 ? 13.676 -29.074 -7.828 1.00 48.28 219 ILE A CA 1
ATOM 1746 C C . ILE A 1 217 ? 12.179 -28.797 -7.702 1.00 47.09 219 ILE A C 1
ATOM 1747 O O . ILE A 1 217 ? 11.367 -29.374 -8.438 1.00 46.93 219 ILE A O 1
ATOM 1752 N N . GLY A 1 218 ? 11.801 -27.911 -6.778 1.00 49.22 220 GLY A N 1
ATOM 1753 C CA . GLY A 1 218 ? 10.395 -27.663 -6.510 1.00 46.05 220 GLY A CA 1
ATOM 1754 C C . GLY A 1 218 ? 9.698 -26.780 -7.525 1.00 50.34 220 GLY A C 1
ATOM 1755 O O . GLY A 1 218 ? 9.025 -27.283 -8.427 1.00 47.69 220 GLY A O 1
ATOM 1756 N N . ARG A 1 219 ? 9.845 -25.457 -7.386 1.00 49.74 221 ARG A N 1
ATOM 1757 C CA . ARG A 1 219 ? 9.243 -24.532 -8.346 1.00 49.04 221 ARG A CA 1
ATOM 1758 C C . ARG A 1 219 ? 9.837 -24.738 -9.736 1.00 46.22 221 ARG A C 1
ATOM 1759 O O . ARG A 1 219 ? 9.120 -24.692 -10.748 1.00 43.48 221 ARG A O 1
ATOM 1767 N N . SER A 1 220 ? 11.156 -24.975 -9.803 1.00 42.92 222 SER A N 1
ATOM 1768 C CA . SER A 1 220 ? 11.816 -25.312 -11.066 1.00 44.42 222 SER A CA 1
ATOM 1769 C C . SER A 1 220 ? 11.200 -26.547 -11.716 1.00 45.82 222 SER A C 1
ATOM 1770 O O . SER A 1 220 ? 11.056 -26.609 -12.943 1.00 43.78 222 SER A O 1
ATOM 1773 N N . GLY A 1 221 ? 10.847 -27.546 -10.908 1.00 44.79 223 GLY A N 1
ATOM 1774 C CA . GLY A 1 221 ? 10.218 -28.736 -11.460 1.00 46.40 223 GLY A CA 1
ATOM 1775 C C . GLY A 1 221 ? 8.851 -28.438 -12.041 1.00 46.27 223 GLY A C 1
ATOM 1776 O O . GLY A 1 221 ? 8.527 -28.884 -13.147 1.00 44.99 223 GLY A O 1
ATOM 1777 N N . THR A 1 222 ? 8.044 -27.655 -11.314 1.00 46.97 224 THR A N 1
ATOM 1778 C CA . THR A 1 222 ? 6.719 -27.272 -11.796 1.00 47.36 224 THR A CA 1
ATOM 1779 C C . THR A 1 222 ? 6.798 -26.567 -13.141 1.00 46.07 224 THR A C 1
ATOM 1780 O O . THR A 1 222 ? 6.012 -26.856 -14.053 1.00 44.92 224 THR A O 1
ATOM 1784 N N . PHE A 1 223 ? 7.741 -25.638 -13.281 1.00 45.55 225 PHE A N 1
ATOM 1785 C CA . PHE A 1 223 ? 7.862 -24.876 -14.515 1.00 42.62 225 PHE A CA 1
ATOM 1786 C C . PHE A 1 223 ? 8.193 -25.791 -15.676 1.00 44.96 225 PHE A C 1
ATOM 1787 O O . PHE A 1 223 ? 7.574 -25.715 -16.745 1.00 43.50 225 PHE A O 1
ATOM 1795 N N . CYS A 1 224 ? 9.173 -26.673 -15.475 1.00 43.33 226 CYS A N 1
ATOM 1796 C CA A CYS A 1 224 ? 9.617 -27.505 -16.583 0.65 42.59 226 CYS A CA 1
ATOM 1797 C CA B CYS A 1 224 ? 9.643 -27.543 -16.546 0.35 42.16 226 CYS A CA 1
ATOM 1798 C C . CYS A 1 224 ? 8.603 -28.600 -16.910 1.00 44.84 226 CYS A C 1
ATOM 1799 O O . CYS A 1 224 ? 8.455 -28.960 -18.082 1.00 43.15 226 CYS A O 1
ATOM 1804 N N . LEU A 1 225 ? 7.880 -29.119 -15.913 1.00 40.62 227 LEU A N 1
ATOM 1805 C CA . LEU A 1 225 ? 6.881 -30.153 -16.185 1.00 44.62 227 LEU A CA 1
ATOM 1806 C C . LEU A 1 225 ? 5.746 -29.611 -17.056 1.00 49.10 227 LEU A C 1
ATOM 1807 O O . LEU A 1 225 ? 5.357 -30.237 -18.051 1.00 47.71 227 LEU A O 1
ATOM 1812 N N . ALA A 1 226 ? 5.210 -28.438 -16.694 1.00 43.73 228 ALA A N 1
ATOM 1813 C CA . ALA A 1 226 ? 4.144 -27.809 -17.471 1.00 43.56 228 ALA A CA 1
ATOM 1814 C C . ALA A 1 226 ? 4.578 -27.535 -18.907 1.00 45.88 228 ALA A C 1
ATOM 1815 O O . ALA A 1 226 ? 3.846 -27.834 -19.856 1.00 46.29 228 ALA A O 1
ATOM 1817 N N . ASP A 1 227 ? 5.766 -26.960 -19.091 1.00 43.82 229 ASP A N 1
ATOM 1818 C CA . ASP A 1 227 ? 6.230 -26.660 -20.443 1.00 45.41 229 ASP A CA 1
ATOM 1819 C C . ASP A 1 227 ? 6.363 -27.930 -21.288 1.00 46.83 229 ASP A C 1
ATOM 1820 O O . ASP A 1 227 ? 5.946 -27.957 -22.452 1.00 45.04 229 ASP A O 1
ATOM 1825 N N . THR A 1 228 ? 6.943 -28.991 -20.721 1.00 44.20 230 THR A N 1
ATOM 1826 C CA . THR A 1 228 ? 7.148 -30.222 -21.481 1.00 46.78 230 THR A CA 1
ATOM 1827 C C . THR A 1 228 ? 5.821 -30.895 -21.826 1.00 46.59 230 THR A C 1
ATOM 1828 O O . THR A 1 228 ? 5.642 -31.383 -22.945 1.00 49.33 230 THR A O 1
ATOM 1832 N N . CYS A 1 229 ? 4.883 -30.929 -20.879 1.00 44.64 231 CYS A N 1
ATOM 1833 C CA . CYS A 1 229 ? 3.567 -31.496 -21.153 1.00 52.31 231 CYS A CA 1
ATOM 1834 C C . CYS A 1 229 ? 2.880 -30.769 -22.307 1.00 57.01 231 CYS A C 1
ATOM 1835 O O . CYS A 1 229 ? 2.360 -31.407 -23.232 1.00 55.35 231 CYS A O 1
ATOM 1838 N N . LEU A 1 230 ? 2.872 -29.430 -22.274 1.00 53.95 232 LEU A N 1
ATOM 1839 C CA . LEU A 1 230 ? 2.268 -28.672 -23.368 1.00 52.13 232 LEU A CA 1
ATOM 1840 C C . LEU A 1 230 ? 3.003 -28.915 -24.677 1.00 55.87 232 LEU A C 1
ATOM 1841 O O . LEU A 1 230 ? 2.384 -28.923 -25.750 1.00 57.91 232 LEU A O 1
ATOM 1846 N N . LEU A 1 231 ? 4.317 -29.121 -24.609 1.00 50.12 233 LEU A N 1
ATOM 1847 C CA . LEU A 1 231 ? 5.078 -29.497 -25.795 1.00 54.25 233 LEU A CA 1
ATOM 1848 C C . LEU A 1 231 ? 4.615 -30.849 -26.340 1.00 56.61 233 LEU A C 1
ATOM 1849 O O . LEU A 1 231 ? 4.419 -31.012 -27.550 1.00 53.55 233 LEU A O 1
ATOM 1854 N N . LEU A 1 232 ? 4.446 -31.836 -25.456 1.00 53.05 234 LEU A N 1
ATOM 1855 C CA . LEU A 1 232 ? 4.029 -33.166 -25.894 1.00 59.65 234 LEU A CA 1
ATOM 1856 C C . LEU A 1 232 ? 2.637 -33.132 -26.510 1.00 62.25 234 LEU A C 1
ATOM 1857 O O . LEU A 1 232 ? 2.406 -33.721 -27.571 1.00 65.62 234 LEU A O 1
ATOM 1862 N N . MET A 1 233 ? 1.697 -32.440 -25.857 1.00 60.18 235 MET A N 1
ATOM 1863 C CA . MET A 1 233 ? 0.350 -32.288 -26.399 1.00 65.39 235 MET A CA 1
ATOM 1864 C C . MET A 1 233 ? 0.381 -31.788 -27.837 1.00 69.49 235 MET A C 1
ATOM 1865 O O . MET A 1 233 ? -0.314 -32.320 -28.713 1.00 68.78 235 MET A O 1
ATOM 1870 N N . ASP A 1 234 ? 1.185 -30.756 -28.096 1.00 62.38 236 ASP A N 1
ATOM 1871 C CA . ASP A 1 234 ? 1.268 -30.195 -29.438 1.00 65.66 236 ASP A CA 1
ATOM 1872 C C . ASP A 1 234 ? 1.955 -31.158 -30.403 1.00 70.92 236 ASP A C 1
ATOM 1873 O O . ASP A 1 234 ? 1.522 -31.305 -31.552 1.00 75.94 236 ASP A O 1
ATOM 1878 N N . LYS A 1 235 ? 3.020 -31.829 -29.958 1.00 66.00 237 LYS A N 1
ATOM 1879 C CA . LYS A 1 235 ? 3.785 -32.677 -30.866 1.00 68.02 237 LYS A CA 1
ATOM 1880 C C . LYS A 1 235 ? 2.987 -33.912 -31.270 1.00 74.15 237 LYS A C 1
ATOM 1881 O O . LYS A 1 235 ? 2.864 -34.220 -32.460 1.00 78.75 237 LYS A O 1
ATOM 1887 N N . ARG A 1 236 ? 2.434 -34.630 -30.289 1.00 72.93 238 ARG A N 1
ATOM 1888 C CA . ARG A 1 236 ? 1.586 -35.779 -30.581 1.00 73.82 238 ARG A CA 1
ATOM 1889 C C . ARG A 1 236 ? 0.289 -35.386 -31.279 1.00 79.29 238 ARG A C 1
ATOM 1890 O O . ARG A 1 236 ? -0.362 -36.251 -31.878 1.00 79.83 238 ARG A O 1
ATOM 1898 N N . LYS A 1 237 ? -0.103 -34.111 -31.205 1.00 76.59 239 LYS A N 1
ATOM 1899 C CA . LYS A 1 237 ? -1.390 -33.648 -31.727 1.00 77.49 239 LYS A CA 1
ATOM 1900 C C . LYS A 1 237 ? -2.553 -34.396 -31.074 1.00 80.90 239 LYS A C 1
ATOM 1901 O O . LYS A 1 237 ? -3.493 -34.829 -31.745 1.00 81.29 239 LYS A O 1
ATOM 1903 N N . ASP A 1 238 ? -2.484 -34.554 -29.746 1.00 80.65 240 ASP A N 1
ATOM 1904 C CA . ASP A 1 238 ? -3.568 -35.135 -28.959 1.00 83.55 240 ASP A CA 1
ATOM 1905 C C . ASP A 1 238 ? -3.488 -34.666 -27.508 1.00 83.12 240 ASP A C 1
ATOM 1906 O O . ASP A 1 238 ? -2.614 -35.126 -26.758 1.00 80.37 240 ASP A O 1
ATOM 1911 N N . PRO A 1 239 ? -4.393 -33.766 -27.072 1.00 82.46 241 PRO A N 1
ATOM 1912 C CA . PRO A 1 239 ? -4.363 -33.282 -25.681 1.00 82.74 241 PRO A CA 1
ATOM 1913 C C . PRO A 1 239 ? -4.342 -34.385 -24.628 1.00 84.62 241 PRO A C 1
ATOM 1914 O O . PRO A 1 239 ? -3.297 -34.618 -24.012 1.00 82.34 241 PRO A O 1
ATOM 1918 N N . SER A 1 240 ? -5.460 -35.084 -24.414 1.00 85.32 242 SER A N 1
ATOM 1919 C CA . SER A 1 240 ? -5.569 -36.020 -23.297 1.00 83.83 242 SER A CA 1
ATOM 1920 C C . SER A 1 240 ? -4.731 -37.301 -23.479 1.00 79.91 242 SER A C 1
ATOM 1921 O O . SER A 1 240 ? -4.940 -38.269 -22.740 1.00 79.56 242 SER A O 1
ATOM 1924 N N . SER A 1 241 ? -3.787 -37.333 -24.420 1.00 82.51 243 SER A N 1
ATOM 1925 C CA . SER A 1 241 ? -2.831 -38.433 -24.495 1.00 78.56 243 SER A CA 1
ATOM 1926 C C . SER A 1 241 ? -1.631 -38.242 -23.572 1.00 79.17 243 SER A C 1
ATOM 1927 O O . SER A 1 241 ? -0.808 -39.158 -23.456 1.00 76.54 243 SER A O 1
ATOM 1930 N N . VAL A 1 242 ? -1.510 -37.085 -22.924 1.00 76.65 244 VAL A N 1
ATOM 1931 C CA . VAL A 1 242 ? -0.360 -36.770 -22.082 1.00 72.39 244 VAL A CA 1
ATOM 1932 C C . VAL A 1 242 ? -0.675 -37.167 -20.645 1.00 68.89 244 VAL A C 1
ATOM 1933 O O . VAL A 1 242 ? -1.644 -36.680 -20.052 1.00 68.65 244 VAL A O 1
ATOM 1937 N N . ASP A 1 243 ? 0.149 -38.047 -20.081 1.00 63.37 245 ASP A N 1
ATOM 1938 C CA . ASP A 1 243 ? 0.028 -38.465 -18.686 1.00 64.30 245 ASP A CA 1
ATOM 1939 C C . ASP A 1 243 ? 1.038 -37.661 -17.869 1.00 62.54 245 ASP A C 1
ATOM 1940 O O . ASP A 1 243 ? 2.239 -37.942 -17.903 1.00 59.65 245 ASP A O 1
ATOM 1945 N N . ILE A 1 244 ? 0.540 -36.660 -17.130 1.00 62.37 246 ILE A N 1
ATOM 1946 C CA . ILE A 1 244 ? 1.410 -35.807 -16.318 1.00 62.16 246 ILE A CA 1
ATOM 1947 C C . ILE A 1 244 ? 2.318 -36.650 -15.434 1.00 58.20 246 ILE A C 1
ATOM 1948 O O . ILE A 1 244 ? 3.508 -36.352 -15.280 1.00 56.40 246 ILE A O 1
ATOM 1953 N N . LYS A 1 245 ? 1.769 -37.717 -14.842 1.00 57.90 247 LYS A N 1
ATOM 1954 C CA . LYS A 1 245 ? 2.531 -38.516 -13.887 1.00 57.01 247 LYS A CA 1
ATOM 1955 C C . LYS A 1 245 ? 3.707 -39.208 -14.558 1.00 53.66 247 LYS A C 1
ATOM 1956 O O . LYS A 1 245 ? 4.806 -39.246 -13.999 1.00 52.46 247 LYS A O 1
ATOM 1958 N N . LYS A 1 246 ? 3.503 -39.768 -15.752 1.00 54.30 248 LYS A N 1
ATOM 1959 C CA . LYS A 1 246 ? 4.616 -40.431 -16.423 1.00 55.69 248 LYS A CA 1
ATOM 1960 C C . LYS A 1 246 ? 5.661 -39.426 -16.891 1.00 53.79 248 LYS A C 1
ATOM 1961 O O . LYS A 1 246 ? 6.856 -39.743 -16.913 1.00 50.17 248 LYS A O 1
ATOM 1963 N N . VAL A 1 247 ? 5.239 -38.217 -17.271 1.00 53.79 249 VAL A N 1
ATOM 1964 C CA . VAL A 1 247 ? 6.217 -37.224 -17.701 1.00 50.28 249 VAL A CA 1
ATOM 1965 C C . VAL A 1 247 ? 7.077 -36.794 -16.521 1.00 44.88 249 VAL A C 1
ATOM 1966 O O . VAL A 1 247 ? 8.295 -36.629 -16.650 1.00 49.42 249 VAL A O 1
ATOM 1970 N N . LEU A 1 248 ? 6.467 -36.635 -15.349 1.00 45.96 250 LEU A N 1
ATOM 1971 C CA . LEU A 1 248 ? 7.239 -36.211 -14.191 1.00 46.38 250 LEU A CA 1
ATOM 1972 C C . LEU A 1 248 ? 8.248 -37.278 -13.789 1.00 50.65 250 LEU A C 1
ATOM 1973 O O . LEU A 1 248 ? 9.399 -36.957 -13.459 1.00 46.70 250 LEU A O 1
ATOM 1978 N N . LEU A 1 249 ? 7.847 -38.555 -13.849 1.00 47.80 251 LEU A N 1
ATOM 1979 C CA . LEU A 1 249 ? 8.779 -39.639 -13.555 1.00 46.50 251 LEU A CA 1
ATOM 1980 C C . LEU A 1 249 ? 9.922 -39.666 -14.558 1.00 43.30 251 LEU A C 1
ATOM 1981 O O . LEU A 1 249 ? 11.071 -39.931 -14.192 1.00 44.37 251 LEU A O 1
ATOM 1986 N N . GLU A 1 250 ? 9.632 -39.380 -15.830 1.00 46.07 252 GLU A N 1
ATOM 1987 C CA . GLU A 1 250 ? 10.706 -39.270 -16.816 1.00 44.98 252 GLU A CA 1
ATOM 1988 C C . GLU A 1 250 ? 11.688 -38.153 -16.448 1.00 46.00 252 GLU A C 1
ATOM 1989 O O . GLU A 1 250 ? 12.911 -38.333 -16.539 1.00 41.23 252 GLU A O 1
ATOM 1995 N N . MET A 1 251 ? 11.171 -36.993 -16.022 1.00 46.49 253 MET A N 1
ATOM 1996 C CA . MET A 1 251 ? 12.048 -35.884 -15.646 1.00 44.96 253 MET A CA 1
ATOM 1997 C C . MET A 1 251 ? 12.908 -36.246 -14.443 1.00 41.31 253 MET A C 1
ATOM 1998 O O . MET A 1 251 ? 14.083 -35.872 -14.373 1.00 42.74 253 MET A O 1
ATOM 2003 N N . ARG A 1 252 ? 12.339 -36.980 -13.489 1.00 44.83 254 ARG A N 1
ATOM 2004 C CA . ARG A 1 252 ? 13.051 -37.369 -12.280 1.00 43.58 254 ARG A CA 1
ATOM 2005 C C . ARG A 1 252 ? 14.098 -38.450 -12.523 1.00 44.73 254 ARG A C 1
ATOM 2006 O O . ARG A 1 252 ? 14.814 -38.805 -11.576 1.00 48.20 254 ARG A O 1
ATOM 2014 N N . LYS A 1 253 ? 14.246 -38.951 -13.756 1.00 39.56 255 LYS A N 1
ATOM 2015 C CA . LYS A 1 253 ? 15.441 -39.725 -14.086 1.00 40.07 255 LYS A CA 1
ATOM 2016 C C . LYS A 1 253 ? 16.684 -38.849 -14.148 1.00 45.19 255 LYS A C 1
ATOM 2017 O O . LYS A 1 253 ? 17.809 -39.367 -14.051 1.00 38.50 255 LYS A O 1
ATOM 2023 N N . PHE A 1 254 ? 16.500 -37.534 -14.329 1.00 41.45 256 PHE A N 1
ATOM 2024 C CA . PHE A 1 254 ? 17.600 -36.608 -14.560 1.00 40.71 256 PHE A CA 1
ATOM 2025 C C . PHE A 1 254 ? 17.932 -35.757 -13.346 1.00 37.09 256 PHE A C 1
ATOM 2026 O O . PHE A 1 254 ? 19.071 -35.296 -13.227 1.00 40.25 256 PHE A O 1
ATOM 2034 N N . ARG A 1 255 ? 16.985 -35.566 -12.439 1.00 38.50 257 ARG A N 1
ATOM 2035 C CA . ARG A 1 255 ? 17.249 -34.823 -11.222 1.00 41.38 257 ARG A CA 1
ATOM 2036 C C . ARG A 1 255 ? 16.232 -35.261 -10.191 1.00 39.01 257 ARG A C 1
ATOM 2037 O O . ARG A 1 255 ? 15.045 -35.385 -10.506 1.00 42.39 257 ARG A O 1
ATOM 2045 N N . MET A 1 256 ? 16.700 -35.461 -8.962 1.00 39.03 258 MET A N 1
ATOM 2046 C CA . MET A 1 256 ? 15.839 -35.901 -7.872 1.00 39.84 258 MET A CA 1
ATOM 2047 C C . MET A 1 256 ? 14.882 -34.802 -7.426 1.00 49.41 258 MET A C 1
ATOM 2048 O O . MET A 1 256 ? 15.173 -33.605 -7.537 1.00 44.15 258 MET A O 1
ATOM 2053 N N . GLY A 1 257 ? 13.732 -35.224 -6.899 1.00 44.41 259 GLY A N 1
ATOM 2054 C CA . GLY A 1 257 ? 12.880 -34.349 -6.120 1.00 44.13 259 GLY A CA 1
ATOM 2055 C C . GLY A 1 257 ? 12.038 -33.364 -6.896 1.00 48.66 259 GLY A C 1
ATOM 2056 O O . GLY A 1 257 ? 11.422 -32.491 -6.274 1.00 47.47 259 GLY A O 1
ATOM 2057 N N . LEU A 1 258 ? 11.987 -33.465 -8.224 1.00 48.51 260 LEU A N 1
ATOM 2058 C CA . LEU A 1 258 ? 11.240 -32.490 -9.012 1.00 48.33 260 LEU A CA 1
ATOM 2059 C C . LEU A 1 258 ? 9.770 -32.490 -8.611 1.00 50.06 260 LEU A C 1
ATOM 2060 O O . LEU A 1 258 ? 9.123 -33.545 -8.575 1.00 55.46 260 LEU A O 1
ATOM 2065 N N . ILE A 1 259 ? 9.254 -31.294 -8.316 1.00 50.79 261 ILE A N 1
ATOM 2066 C CA . ILE A 1 259 ? 7.933 -31.048 -7.732 1.00 50.10 261 ILE A CA 1
ATOM 2067 C C . ILE A 1 259 ? 8.001 -31.444 -6.262 1.00 52.73 261 ILE A C 1
ATOM 2068 O O . ILE A 1 259 ? 8.229 -32.614 -5.929 1.00 53.98 261 ILE A O 1
ATOM 2073 N N . ALA A 1 260 ? 7.820 -30.466 -5.369 1.00 53.36 262 ALA A N 1
ATOM 2074 C CA . ALA A 1 260 ? 8.167 -30.637 -3.964 1.00 56.41 262 ALA A CA 1
ATOM 2075 C C . ALA A 1 260 ? 6.975 -30.827 -3.033 1.00 57.59 262 ALA A C 1
ATOM 2076 O O . ALA A 1 260 ? 7.170 -31.267 -1.896 1.00 54.64 262 ALA A O 1
ATOM 2078 N N . THR A 1 261 ? 5.762 -30.494 -3.465 1.00 56.89 263 THR A N 1
ATOM 2079 C CA . THR A 1 261 ? 4.579 -30.723 -2.654 1.00 57.76 263 THR A CA 1
ATOM 2080 C C . THR A 1 261 ? 3.487 -31.294 -3.539 1.00 60.06 263 THR A C 1
ATOM 2081 O O . THR A 1 261 ? 3.527 -31.182 -4.767 1.00 58.58 263 THR A O 1
ATOM 2085 N N . ALA A 1 262 ? 2.493 -31.895 -2.887 1.00 62.78 264 ALA A N 1
ATOM 2086 C CA . ALA A 1 262 ? 1.341 -32.398 -3.621 1.00 61.47 264 ALA A CA 1
ATOM 2087 C C . ALA A 1 262 ? 0.536 -31.268 -4.253 1.00 61.67 264 ALA A C 1
ATOM 2088 O O . ALA A 1 262 ? -0.096 -31.468 -5.297 1.00 60.35 264 ALA A O 1
ATOM 2090 N N . ASP A 1 263 ? 0.546 -30.075 -3.654 1.00 58.90 265 ASP A N 1
ATOM 2091 C CA . ASP A 1 263 ? -0.208 -28.981 -4.253 1.00 60.48 265 ASP A CA 1
ATOM 2092 C C . ASP A 1 263 ? 0.485 -28.448 -5.500 1.00 59.48 265 ASP A C 1
ATOM 2093 O O . ASP A 1 263 ? -0.186 -28.006 -6.439 1.00 59.27 265 ASP A O 1
ATOM 2098 N N . GLN A 1 264 ? 1.820 -28.486 -5.531 1.00 59.88 266 GLN A N 1
ATOM 2099 C CA . GLN A 1 264 ? 2.531 -28.130 -6.754 1.00 57.65 266 GLN A CA 1
ATOM 2100 C C . GLN A 1 264 ? 2.212 -29.109 -7.876 1.00 58.68 266 GLN A C 1
ATOM 2101 O O . GLN A 1 264 ? 2.150 -28.714 -9.047 1.00 57.96 266 GLN A O 1
ATOM 2107 N N . LEU A 1 265 ? 1.994 -30.384 -7.543 1.00 58.63 267 LEU A N 1
ATOM 2108 C CA . LEU A 1 265 ? 1.566 -31.340 -8.561 1.00 58.93 267 LEU A CA 1
ATOM 2109 C C . LEU A 1 265 ? 0.138 -31.056 -9.019 1.00 58.97 267 LEU A C 1
ATOM 2110 O O . LEU A 1 265 ? -0.153 -31.085 -10.221 1.00 59.48 267 LEU A O 1
ATOM 2115 N N . ARG A 1 266 ? -0.767 -30.781 -8.079 1.00 62.61 268 ARG A N 1
ATOM 2116 C CA . ARG A 1 266 ? -2.119 -30.387 -8.462 1.00 65.94 268 ARG A CA 1
ATOM 2117 C C . ARG A 1 266 ? -2.084 -29.183 -9.388 1.00 59.66 268 ARG A C 1
ATOM 2118 O O . ARG A 1 266 ? -2.769 -29.150 -10.418 1.00 59.75 268 ARG A O 1
ATOM 2126 N N . PHE A 1 267 ? -1.266 -28.187 -9.041 1.00 61.96 269 PHE A N 1
ATOM 2127 C CA . PHE A 1 267 ? -1.168 -26.998 -9.878 1.00 58.24 269 PHE A CA 1
ATOM 2128 C C . PHE A 1 267 ? -0.674 -27.350 -11.272 1.00 58.08 269 PHE A C 1
ATOM 2129 O O . PHE A 1 267 ? -1.153 -26.792 -12.267 1.00 58.28 269 PHE A O 1
ATOM 2137 N N . SER A 1 268 ? 0.290 -28.270 -11.361 1.00 54.79 270 SER A N 1
ATOM 2138 C CA . SER A 1 268 ? 0.822 -28.670 -12.660 1.00 56.11 270 SER A CA 1
ATOM 2139 C C . SER A 1 268 ? -0.285 -29.183 -13.572 1.00 59.00 270 SER A C 1
ATOM 2140 O O . SER A 1 268 ? -0.353 -28.812 -14.752 1.00 56.40 270 SER A O 1
ATOM 2143 N N . TYR A 1 269 ? -1.153 -30.052 -13.040 1.00 57.06 271 TYR A N 1
ATOM 2144 C CA . TYR A 1 269 ? -2.345 -30.479 -13.768 1.00 59.67 271 TYR A CA 1
ATOM 2145 C C . TYR A 1 269 ? -3.185 -29.282 -14.181 1.00 59.13 271 TYR A C 1
ATOM 2146 O O . TYR A 1 269 ? -3.533 -29.124 -15.357 1.00 59.67 271 TYR A O 1
ATOM 2155 N N . LEU A 1 270 ? -3.524 -28.431 -13.212 1.00 58.08 272 LEU A N 1
ATOM 2156 C CA . LEU A 1 270 ? -4.354 -27.261 -13.473 1.00 58.50 272 LEU A CA 1
ATOM 2157 C C . LEU A 1 270 ? -3.763 -26.395 -14.578 1.00 59.33 272 LEU A C 1
ATOM 2158 O O . LEU A 1 270 ? -4.493 -25.848 -15.415 1.00 56.25 272 LEU A O 1
ATOM 2163 N N . ALA A 1 271 ? -2.433 -26.283 -14.612 1.00 57.12 273 ALA A N 1
ATOM 2164 C CA . ALA A 1 271 ? -1.784 -25.419 -15.590 1.00 54.28 273 ALA A CA 1
ATOM 2165 C C . ALA A 1 271 ? -1.771 -26.050 -16.973 1.00 58.88 273 ALA A C 1
ATOM 2166 O O . ALA A 1 271 ? -1.923 -25.345 -17.979 1.00 57.77 273 ALA A O 1
ATOM 2168 N N . VAL A 1 272 ? -1.564 -27.369 -17.042 1.00 55.84 274 VAL A N 1
ATOM 2169 C CA . VAL A 1 272 ? -1.592 -28.056 -18.328 1.00 56.84 274 VAL A CA 1
ATOM 2170 C C . VAL A 1 272 ? -3.014 -28.103 -18.871 1.00 59.13 274 VAL A C 1
ATOM 2171 O O . VAL A 1 272 ? -3.235 -27.988 -20.082 1.00 58.09 274 VAL A O 1
ATOM 2175 N N . ILE A 1 273 ? -4.000 -28.258 -17.988 1.00 57.48 275 ILE A N 1
ATOM 2176 C CA . ILE A 1 273 ? -5.391 -28.241 -18.431 1.00 61.93 275 ILE A CA 1
ATOM 2177 C C . ILE A 1 273 ? -5.717 -26.896 -19.063 1.00 59.52 275 ILE A C 1
ATOM 2178 O O . ILE A 1 273 ? -6.199 -26.822 -20.199 1.00 60.32 275 ILE A O 1
ATOM 2183 N N . GLU A 1 274 ? -5.400 -25.811 -18.356 1.00 62.13 276 GLU A N 1
ATOM 2184 C CA . GLU A 1 274 ? -5.646 -24.478 -18.889 1.00 60.99 276 GLU A CA 1
ATOM 2185 C C . GLU A 1 274 ? -4.824 -24.217 -20.146 1.00 60.23 276 GLU A C 1
ATOM 2186 O O . GLU A 1 274 ? -5.308 -23.586 -21.092 1.00 61.15 276 GLU A O 1
ATOM 2192 N N . GLY A 1 275 ? -3.579 -24.695 -20.180 1.00 57.19 277 GLY A N 1
ATOM 2193 C CA . GLY A 1 275 ? -2.751 -24.468 -21.353 1.00 53.98 277 GLY A CA 1
ATOM 2194 C C . GLY A 1 275 ? -3.210 -25.246 -22.572 1.00 56.59 277 GLY A C 1
ATOM 2195 O O . GLY A 1 275 ? -2.937 -24.847 -23.709 1.00 54.05 277 GLY A O 1
ATOM 2196 N N . ALA A 1 276 ? -3.911 -26.362 -22.357 1.00 59.31 278 ALA A N 1
ATOM 2197 C CA . ALA A 1 276 ? -4.420 -27.151 -23.474 1.00 60.01 278 ALA A CA 1
ATOM 2198 C C . ALA A 1 276 ? -5.269 -26.314 -24.424 1.00 64.31 278 ALA A C 1
ATOM 2199 O O . ALA A 1 276 ? -5.239 -26.539 -25.641 1.00 66.92 278 ALA A O 1
ATOM 2201 N N . LYS A 1 277 ? -6.011 -25.334 -23.896 1.00 59.01 279 LYS A N 1
ATOM 2202 C CA . LYS A 1 277 ? -6.847 -24.487 -24.742 1.00 60.07 279 LYS A CA 1
ATOM 2203 C C . LYS A 1 277 ? -6.032 -23.844 -25.857 1.00 64.67 279 LYS A C 1
ATOM 2204 O O . LYS A 1 277 ? -6.449 -23.838 -27.022 1.00 64.89 279 LYS A O 1
ATOM 2210 N N . PHE A 1 278 ? -4.857 -23.301 -25.517 1.00 62.27 280 PHE A N 1
ATOM 2211 C CA . PHE A 1 278 ? -4.006 -22.693 -26.536 1.00 63.32 280 PHE A CA 1
ATOM 2212 C C . PHE A 1 278 ? -3.532 -23.729 -27.545 1.00 64.18 280 PHE A C 1
ATOM 2213 O O . PHE A 1 278 ? -3.497 -23.465 -28.756 1.00 62.85 280 PHE A O 1
ATOM 2221 N N . ILE A 1 279 ? -3.146 -24.911 -27.060 1.00 62.62 281 ILE A N 1
ATOM 2222 C CA . ILE A 1 279 ? -2.633 -25.949 -27.944 1.00 62.39 281 ILE A CA 1
ATOM 2223 C C . ILE A 1 279 ? -3.728 -26.443 -28.885 1.00 66.78 281 ILE A C 1
ATOM 2224 O O . ILE A 1 279 ? -3.467 -26.736 -30.059 1.00 65.30 281 ILE A O 1
ATOM 2229 N N . MET A 1 280 ? -4.969 -26.541 -28.388 1.00 62.81 282 MET A N 1
ATOM 2230 C CA . MET A 1 280 ? -6.083 -27.036 -29.194 1.00 65.37 282 MET A CA 1
ATOM 2231 C C . MET A 1 280 ? -6.437 -26.104 -30.349 1.00 66.08 282 MET A C 1
ATOM 2232 O O . MET A 1 280 ? -7.107 -26.538 -31.294 1.00 65.61 282 MET A O 1
ATOM 2237 N N . GLY A 1 281 ? -6.039 -24.832 -30.283 1.00 64.55 283 GLY A N 1
ATOM 2238 C CA . GLY A 1 281 ? -6.335 -23.912 -31.363 1.00 63.89 283 GLY A CA 1
ATOM 2239 C C . GLY A 1 281 ? -6.868 -22.558 -30.937 1.00 65.21 283 GLY A C 1
ATOM 2240 O O . GLY A 1 281 ? -6.936 -21.638 -31.758 1.00 65.27 283 GLY A O 1
ATOM 2241 N N . ASP A 1 282 ? -7.248 -22.412 -29.665 1.00 66.08 284 ASP A N 1
ATOM 2242 C CA . ASP A 1 282 ? -7.758 -21.139 -29.145 1.00 64.04 284 ASP A CA 1
ATOM 2243 C C . ASP A 1 282 ? -6.580 -20.217 -28.818 1.00 68.79 284 ASP A C 1
ATOM 2244 O O . ASP A 1 282 ? -6.309 -19.872 -27.665 1.00 67.55 284 ASP A O 1
ATOM 2249 N N . SER A 1 283 ? -5.887 -19.796 -29.882 1.00 67.68 285 SER A N 1
ATOM 2250 C CA . SER A 1 283 ? -4.694 -18.971 -29.735 1.00 70.25 285 SER A CA 1
ATOM 2251 C C . SER A 1 283 ? -4.953 -17.693 -28.946 1.00 71.60 285 SER A C 1
ATOM 2252 O O . SER A 1 283 ? -4.005 -17.114 -28.402 1.00 75.81 285 SER A O 1
ATOM 2255 N N . SER A 1 284 ? -6.205 -17.244 -28.859 1.00 71.46 286 SER A N 1
ATOM 2256 C CA . SER A 1 284 ? -6.523 -15.971 -28.221 1.00 70.52 286 SER A CA 1
ATOM 2257 C C . SER A 1 284 ? -6.686 -16.066 -26.707 1.00 67.75 286 SER A C 1
ATOM 2258 O O . SER A 1 284 ? -6.797 -15.029 -26.047 1.00 67.95 286 SER A O 1
ATOM 2261 N N . VAL A 1 285 ? -6.692 -17.273 -26.135 1.00 67.94 287 VAL A N 1
ATOM 2262 C CA . VAL A 1 285 ? -6.686 -17.396 -24.681 1.00 68.22 287 VAL A CA 1
ATOM 2263 C C . VAL A 1 285 ? -5.394 -16.838 -24.095 1.00 67.74 287 VAL A C 1
ATOM 2264 O O . VAL A 1 285 ? -5.336 -16.529 -22.899 1.00 67.25 287 VAL A O 1
ATOM 2268 N N . GLN A 1 286 ? -4.356 -16.685 -24.921 1.00 63.09 288 GLN A N 1
ATOM 2269 C CA . GLN A 1 286 ? -3.096 -16.118 -24.452 1.00 67.21 288 GLN A CA 1
ATOM 2270 C C . GLN A 1 286 ? -3.277 -14.675 -23.990 1.00 69.45 288 GLN A C 1
ATOM 2271 O O . GLN A 1 286 ? -2.800 -14.292 -22.914 1.00 66.33 288 GLN A O 1
ATOM 2277 N N . ASP A 1 287 ? -3.959 -13.855 -24.801 1.00 70.59 289 ASP A N 1
ATOM 2278 C CA . ASP A 1 287 ? -4.268 -12.483 -24.396 1.00 66.96 289 ASP A CA 1
ATOM 2279 C C . ASP A 1 287 ? -5.154 -12.454 -23.159 1.00 67.31 289 ASP A C 1
ATOM 2280 O O . ASP A 1 287 ? -5.077 -11.518 -22.356 1.00 68.45 289 ASP A O 1
ATOM 2285 N N . GLN A 1 288 ? -6.005 -13.465 -22.994 1.00 68.06 290 GLN A N 1
ATOM 2286 C CA . GLN A 1 288 ? -6.801 -13.578 -21.781 1.00 66.35 290 GLN A CA 1
ATOM 2287 C C . GLN A 1 288 ? -5.909 -13.735 -20.553 1.00 67.42 290 GLN A C 1
ATOM 2288 O O . GLN A 1 288 ? -6.064 -13.007 -19.564 1.00 66.29 290 GLN A O 1
ATOM 2294 N N . TRP A 1 289 ? -4.953 -14.674 -20.608 1.00 63.86 291 TRP A N 1
ATOM 2295 C CA . TRP A 1 289 ? -4.015 -14.875 -19.503 1.00 63.50 291 TRP A CA 1
ATOM 2296 C C . TRP A 1 289 ? -3.310 -13.578 -19.117 1.00 62.80 291 TRP A C 1
ATOM 2297 O O . TRP A 1 289 ? -3.161 -13.271 -17.927 1.00 62.46 291 TRP A O 1
ATOM 2308 N N . LYS A 1 290 ? -2.857 -12.810 -20.111 1.00 60.23 292 LYS A N 1
ATOM 2309 C CA . LYS A 1 290 ? -2.184 -11.547 -19.826 1.00 64.83 292 LYS A CA 1
ATOM 2310 C C . LYS A 1 290 ? -3.065 -10.626 -18.988 1.00 67.51 292 LYS A C 1
ATOM 2311 O O . LYS A 1 290 ? -2.579 -9.964 -18.061 1.00 66.57 292 LYS A O 1
ATOM 2315 N N . GLU A 1 291 ? -4.369 -10.594 -19.282 1.00 69.71 293 GLU A N 1
ATOM 2316 C CA . GLU A 1 291 ? -5.292 -9.740 -18.534 1.00 71.36 293 GLU A CA 1
ATOM 2317 C C . GLU A 1 291 ? -5.505 -10.257 -17.117 1.00 69.14 293 GLU A C 1
ATOM 2318 O O . GLU A 1 291 ? -5.448 -9.486 -16.151 1.00 69.63 293 GLU A O 1
ATOM 2324 N N . LEU A 1 292 ? -5.767 -11.559 -16.968 1.00 66.53 294 LEU A N 1
ATOM 2325 C CA . LEU A 1 292 ? -5.939 -12.109 -15.628 1.00 68.52 294 LEU A CA 1
ATOM 2326 C C . LEU A 1 292 ? -4.654 -12.094 -14.809 1.00 72.73 294 LEU A C 1
ATOM 2327 O O . LEU A 1 292 ? -4.720 -12.279 -13.587 1.00 74.21 294 LEU A O 1
ATOM 2332 N N . SER A 1 293 ? -3.495 -11.875 -15.440 1.00 69.62 295 SER A N 1
ATOM 2333 C CA . SER A 1 293 ? -2.233 -11.867 -14.711 1.00 71.69 295 SER A CA 1
ATOM 2334 C C . SER A 1 293 ? -1.988 -10.560 -13.967 1.00 70.68 295 SER A C 1
ATOM 2335 O O . SER A 1 293 ? -1.221 -10.554 -12.997 1.00 69.08 295 SER A O 1
ATOM 2338 N N . HIS A 1 294 ? -2.618 -9.464 -14.400 1.00 71.28 296 HIS A N 1
ATOM 2339 C CA . HIS A 1 294 ? -2.445 -8.146 -13.786 1.00 71.12 296 HIS A CA 1
ATOM 2340 C C . HIS A 1 294 ? -0.995 -7.686 -13.883 1.00 69.83 296 HIS A C 1
ATOM 2341 O O . HIS A 1 294 ? -0.464 -7.058 -12.968 1.00 69.29 296 HIS A O 1
ATOM 2348 N N . GLU A 1 295 ? -0.349 -7.994 -15.007 1.00 69.07 297 GLU A N 1
ATOM 2349 C CA . GLU A 1 295 ? 1.081 -7.741 -15.105 1.00 68.41 297 GLU A CA 1
ATOM 2350 C C . GLU A 1 295 ? 1.417 -6.256 -15.186 1.00 70.17 297 GLU A C 1
ATOM 2351 O O . GLU A 1 295 ? 2.589 -5.898 -15.020 1.00 68.41 297 GLU A O 1
ATOM 2357 N N . ASP A 1 296 ? 0.431 -5.388 -15.406 1.00 72.03 298 ASP A N 1
ATOM 2358 C CA . ASP A 1 296 ? 0.673 -3.954 -15.466 1.00 72.81 298 ASP A CA 1
ATOM 2359 C C . ASP A 1 296 ? 0.506 -3.328 -14.086 1.00 74.75 298 ASP A C 1
ATOM 2360 O O . ASP A 1 296 ? -0.433 -3.655 -13.350 1.00 73.55 298 ASP A O 1
ATOM 2365 N N . LEU A 1 297 ? 1.432 -2.430 -13.744 1.00 74.01 299 LEU A N 1
ATOM 2366 C CA . LEU A 1 297 ? 1.490 -1.779 -12.431 1.00 76.02 299 LEU A CA 1
ATOM 2367 C C . LEU A 1 297 ? 1.456 -2.796 -11.287 1.00 77.97 299 LEU A C 1
ATOM 2368 O O . LEU A 1 297 ? 0.466 -2.898 -10.557 1.00 82.90 299 LEU A O 1
ATOM 2370 N N . GLU B 2 7 ? 19.345 -26.262 6.593 1.00 76.02 2006 GLU B N 1
ATOM 2371 C CA . GLU B 2 7 ? 20.312 -26.662 5.572 1.00 76.10 2006 GLU B CA 1
ATOM 2372 C C . GLU B 2 7 ? 19.981 -28.031 4.995 1.00 71.77 2006 GLU B C 1
ATOM 2373 O O . GLU B 2 7 ? 20.744 -28.588 4.199 1.00 69.86 2006 GLU B O 1
ATOM 2379 N N . TYR B 2 8 ? 18.858 -28.585 5.433 1.00 70.83 2007 TYR B N 1
ATOM 2380 C CA . TYR B 2 8 ? 18.228 -29.717 4.775 1.00 70.93 2007 TYR B CA 1
ATOM 2381 C C . TYR B 2 8 ? 16.994 -29.219 4.051 1.00 72.04 2007 TYR B C 1
ATOM 2382 O O . TYR B 2 8 ? 16.171 -28.505 4.637 1.00 80.50 2007 TYR B O 1
ATOM 2391 N N . TYR B 2 9 ? 16.877 -29.582 2.777 1.00 68.07 2008 TYR B N 1
ATOM 2392 C CA . TYR B 2 9 ? 15.707 -29.181 2.012 1.00 70.30 2008 TYR B CA 1
ATOM 2393 C C . TYR B 2 9 ? 14.419 -29.657 2.679 1.00 75.30 2008 TYR B C 1
ATOM 2394 O O . TYR B 2 9 ? 13.454 -28.892 2.795 1.00 75.61 2008 TYR B O 1
ATOM 2403 N N . LYS B 2 10 ? 14.386 -30.914 3.134 1.00 79.63 2009 LYS B N 1
ATOM 2404 C CA . LYS B 2 10 ? 13.263 -31.430 3.922 1.00 82.12 2009 LYS B CA 1
ATOM 2405 C C . LYS B 2 10 ? 13.426 -30.942 5.362 1.00 85.49 2009 LYS B C 1
ATOM 2406 O O . LYS B 2 10 ? 13.877 -31.665 6.255 1.00 82.83 2009 LYS B O 1
ATOM 2408 N N . VAL B 2 11 ? 13.056 -29.679 5.585 1.00 86.75 2010 VAL B N 1
ATOM 2409 C CA . VAL B 2 11 ? 13.199 -29.046 6.898 1.00 86.86 2010 VAL B CA 1
ATOM 2410 C C . VAL B 2 11 ? 11.863 -28.986 7.634 1.00 89.66 2010 VAL B C 1
ATOM 2411 O O . VAL B 2 11 ? 11.743 -29.452 8.770 1.00 92.85 2010 VAL B O 1
#

Sequence (302 aa):
MEKEFEQIDKSGSWAAIYQDIRHEASDFPCRVAKLPKNKNRNRYRDVSPFDHSRIKLHQEDNDYINASLIKMEEAQRSYILTQGPLPNTCGHFWEMVWEQKSRGVVMLNRVMEKGSLKCAQYWPQKEEKEMIFEDTNLKLTLISEDIKSYYTVRQLELENLTTQETREILHFHYTTWPAFGVPESPASFLNFLFKVRESGSLSPEHGPVVVHCSAGIGRSGTFCCLADTCLLLMDKRKDPSSVDIKKVLLEMRKFRMGLIATADQLRFSYLAVIEGAKFIMGDSSVQDQWKELSHEDLEYYKV

Organism: Homo sapiens (NCBI:txid9606)

Nearest PDB structures (foldseek):
  8exk-assembly1_A  TM=1.003E+00  e=1.266E-62  Homo sapiens
  8exm-assembly1_A  TM=1.003E+00  e=4.683E-60  Homo sapiens
  8exi-assembly1_A  TM=1.001E+00  e=3.705E-60  Homo sapiens
  7l0c-assembly1_A  TM=9.999E-01  e=7.932E-60  Homo sapiens
  5ka7-assembly1_A  TM=9.996E-01  e=1.510E-59  Homo sapiens

Foldseek 3Di:
DVVVLVVCVVVVCLQVLVVVLQVLFDDADQVLCPPPVNPVQAPDPPFAWHPVFAQFQPDPPRRDHRWGWQQDPLLRFIAIFHAAGDPVCLLVVVSRCVVLQQAEEEEEADCAAPHDGLHDPSADPDQVDWDADPVNQKIKGWDDKDAWDFKIKTWMWIARNVVRDIGIHIYIYGYQAHVVGGDPALLLLVLSLVVVVVVCSRPPVGGHYYYYYRSRAAPVLLNVLLVSLLSNCLSVVHLVVGDSSVSSSSSSVTTPCHHPGSVSVSVSVVNNVLSVCCSNPVVCCSVVSVVVNNGHD/DDPVD

InterPro domains:
  IPR000242 Tyrosine-specific protein phosphatase, PTPase domain [PF00102] (40-276)
  IPR000242 Tyrosine-specific protein phosphatase, PTPase domain [PR00700] (65-72)
  IPR000242 Tyrosine-specific protein phosphatase, PTPase domain [PR00700] (81-101)
  IPR000242 Tyrosine-specific protein phosphatase, PTPase domain [PR00700] (169-186)
  IPR000242 Tyrosine-specific protein phosphatase, PTPase domain [PR00700] (210-228)
  IPR000242 Tyrosine-specific protein phosphatase, PTPase domain [PR00700] (244-259)
  IPR000242 Tyrosine-specific protein phosphatase, PTPase domain [PR00700] (260-270)
  IPR000242 Tyrosine-specific protein phosphatase, PTPase domain [PS50055] (3-277)
  IPR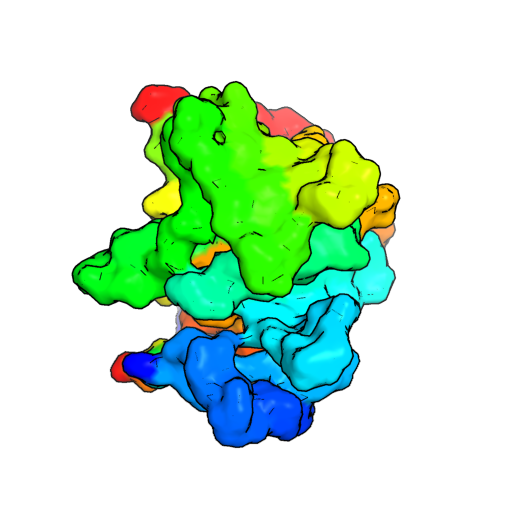000242 Tyrosine-specific protein phosphatase, PTPase domain [SM00194] (15-279)
  IPR000387 Tyrosine-specific protein phosphatases domain [PS50056] (189-268)
  IPR003595 Protein-tyrosine phosphatase, catalytic [SM00404] (170-276)
  IPR012265 Protein-tyrosine phosphatase, non-receptor type-1/2 [PIRSF000926] (3-431)
  IPR016130 Protein-tyrosine phosphatase, active site [PS00383] (213-223)
  IPR029021 Protein-tyrosine phosphatase-like [G3DSA:3.90.190.10] (1-298)
  IPR029021 Protein-tyrosine phosphatase-like [SSF52799] (3-294)
  IPR051985 Non-receptor type tyrosine-specific phosphatase [PTHR46047] (1-428)

B-factor: mean 54.64, std 13.07, range [32.04, 100.45]

GO terms:
  GO:0004721 phosphoprotein phosphatase activity (F, IMP)
  GO:0043407 negative regulation of MAP kinase activity (P, IMP)
  GO:2000646 positive regulation of receptor catabolic process (P, IMP)
  GO:0033157 regulation of intracellular protein transport (P, IMP)
  GO:0098554 cytoplasmic side of endoplasmic reticulum membrane (C, IDA)
  GO:1903898 negative regulation of PERK-mediated unfolded protein response (P, IDA)
  GO:0034620 cellular response to unfolded protein (P, TAS)
  GO:1903896 positive regulation of IRE1-mediated unfolded protein response (P, TAS)
  GO:0032991 protein-containing complex (C, IDA)
  GO:0004725 protein tyrosine phosphatase activity (F, IDA)
  GO:0035335 peptidyl-tyrosine dephosphorylation (P, IDA)
  GO:0005769 early endosome (C, IDA)
  GO:0005886 plasma membrane (C, IDA)
  GO:0030100 regulation of endocytosis (P, IDA)
  GO:0030968 endoplasmic reticulum unfolded protein response (P, IDA)
  GO:0035335 peptidyl-tyrosine dephosphorylation (P, IMP)
  GO:0035791 platelet-derived growth factor receptor-beta signaling pathway (P, IMP)
  GO:0009966 regulation of signal transduction (P, IMP)
  GO:0030036 actin cytoskeleton organization (P, IMP)
  GO:1902202 regulation of hepatocyte growth factor receptor signaling pathway (P, IMP)

Solvent-accessible surface area: 13342 Å² total; per-residue (Å²): 37,114,83,75,20,66,101,5,60,95,74,59,27,22,71,59,37,31,96,73,4,71,153,112,22,36,136,84,63,18,165,36,2,119,74,119,124,0,70,97,22,19,38,29,121,56,4,2,1,2,38,108,11,28,8,114,4,125,51,180,117,13,39,0,8,0,0,0,53,0,122,8,152,79,7,137,45,30,0,0,0,1,7,0,2,25,117,68,5,11,4,13,2,0,13,0,0,25,38,43,129,2,54,0,0,0,0,0,0,112,46,57,9,217,77,63,82,30,6,17,67,0,6,5,113,123,94,133,154,71,50,94,16,143,104,24,58,5,62,0,30,2,77,50,68,59,122,56,54,14,2,13,20,12,52,0,60,0,31,23,58,102,72,135,94,68,62,67,1,22,0,1,20,1,38,68,7,74,29,100,16,43,3,99,34,35,9,6,0,0,13,0,0,9,63,0,50,117,37,27,0,12,28,120,137,58,16,25,2,0,0,0,2,6,1,0,6,3,5,0,0,0,0,0,0,0,0,0,0,0,31,7,2,88,113,93,87,68,42,70,48,7,67,2,24,54,10,0,42,58,0,12,89,35,0,51,19,0,0,18,33,22,74,0,0,72,10,0,2,52,0,0,35,32,0,8,91,55,35,127,58,76,70,76,5,44,98,98,2,68,137,96,8,134,14,106,136,128,116,30,88,133

Radius of gyration: 18.72 Å; Cα contacts (8 Å, |Δi|>4): 600; chains: 2; bounding box: 54×46×39 Å